Protein AF-K9X9E0-F1 (afdb_monomer)

Sequence (199 aa):
MARTTKQPEQPETITIAELCQKFEISEEVLRLAIADLYPDFDTLKAVPKADLDQITAKIPTLLPPSNSRENPQPEPEHQPQAAPLATQAQQQQITTAPQQLQQPTITDLITRQVGEEVQLVDAIADIRNQLVVNVVTARNTELVETLNQNWQAQKAGYLGTLNGLVELARETTPFTPDEINLQAEIDAAMSALGKKLAS

Structure (mmCIF, N/CA/C/O backbone):
data_AF-K9X9E0-F1
#
_entry.id   AF-K9X9E0-F1
#
loop_
_atom_site.group_PDB
_atom_site.id
_atom_site.type_symbol
_atom_site.label_atom_id
_atom_site.label_alt_id
_atom_site.label_comp_id
_atom_site.label_asym_id
_atom_site.label_entity_id
_atom_site.label_seq_id
_atom_site.pdbx_PDB_ins_code
_atom_site.Cartn_x
_atom_site.Cartn_y
_atom_site.Cartn_z
_atom_site.occupancy
_atom_site.B_iso_or_equiv
_atom_site.auth_seq_id
_atom_site.auth_comp_id
_atom_site.auth_asym_id
_atom_site.auth_atom_id
_atom_site.pdbx_PDB_model_num
ATOM 1 N N . MET A 1 1 ? 45.411 -41.000 12.272 1.00 35.62 1 MET A N 1
ATOM 2 C CA . MET A 1 1 ? 44.992 -39.605 12.528 1.00 35.62 1 MET A CA 1
ATOM 3 C C . MET A 1 1 ? 43.644 -39.389 11.856 1.00 35.62 1 MET A C 1
ATOM 5 O O . MET A 1 1 ? 43.600 -39.278 10.639 1.00 35.62 1 MET A O 1
ATOM 9 N N . ALA A 1 2 ? 42.549 -39.451 12.617 1.00 36.66 2 ALA A N 1
ATOM 10 C CA . ALA A 1 2 ? 41.195 -39.274 12.095 1.00 36.66 2 ALA A CA 1
ATOM 11 C C . ALA A 1 2 ? 40.855 -37.777 12.069 1.00 36.66 2 ALA A C 1
ATOM 13 O O . ALA A 1 2 ? 40.889 -37.114 13.103 1.00 36.66 2 ALA A O 1
ATOM 14 N N . ARG A 1 3 ? 40.578 -37.238 10.879 1.00 36.06 3 ARG A N 1
ATOM 15 C CA . ARG A 1 3 ? 40.022 -35.893 10.713 1.00 36.06 3 ARG A CA 1
ATOM 16 C C . ARG A 1 3 ? 38.516 -35.985 10.919 1.00 36.06 3 ARG A C 1
ATOM 18 O O . ARG A 1 3 ? 37.797 -36.414 10.026 1.00 36.06 3 ARG A O 1
ATOM 25 N N . THR A 1 4 ? 38.058 -35.592 12.099 1.00 35.34 4 THR A N 1
ATOM 26 C CA . THR A 1 4 ? 36.644 -35.332 12.364 1.00 35.34 4 THR A CA 1
ATOM 27 C C . THR A 1 4 ? 36.266 -34.036 11.654 1.00 35.34 4 THR A C 1
ATOM 29 O O . THR A 1 4 ? 36.569 -32.943 12.130 1.00 35.34 4 THR A O 1
ATOM 32 N N . THR A 1 5 ? 35.638 -34.138 10.487 1.00 40.59 5 THR A N 1
ATOM 33 C CA . THR A 1 5 ? 34.908 -33.026 9.876 1.00 40.59 5 THR A CA 1
ATOM 34 C C . THR A 1 5 ? 33.685 -32.735 10.742 1.00 40.59 5 THR A C 1
ATOM 36 O O . THR A 1 5 ? 32.692 -33.454 10.680 1.00 40.59 5 THR A O 1
ATOM 39 N N . LYS A 1 6 ? 33.776 -31.698 11.586 1.00 37.69 6 LYS A N 1
ATOM 40 C CA . LYS A 1 6 ? 32.610 -31.065 12.211 1.00 37.69 6 LYS A CA 1
ATOM 41 C C . LYS A 1 6 ? 31.746 -30.480 11.095 1.00 37.69 6 LYS A C 1
ATOM 43 O O . LYS A 1 6 ? 32.103 -29.474 10.488 1.00 37.69 6 LYS A O 1
ATOM 48 N N . GLN A 1 7 ? 30.650 -31.165 10.809 1.00 35.34 7 GLN A N 1
ATOM 49 C CA . GLN A 1 7 ? 29.522 -30.647 10.051 1.00 35.34 7 GLN A CA 1
ATOM 50 C C . GLN A 1 7 ? 28.987 -29.408 10.794 1.00 35.34 7 GLN A C 1
ATOM 52 O O . GLN A 1 7 ? 28.825 -29.486 12.013 1.00 35.34 7 GLN A O 1
ATOM 57 N N . PRO A 1 8 ? 28.779 -28.259 10.130 1.00 43.12 8 PRO A N 1
ATOM 58 C CA . PRO A 1 8 ? 28.134 -27.128 10.779 1.00 43.12 8 PRO A CA 1
ATOM 59 C C . PRO A 1 8 ? 26.701 -27.541 11.132 1.00 43.12 8 PRO A C 1
ATOM 61 O O . PRO A 1 8 ? 25.941 -27.940 10.248 1.00 43.12 8 PRO A O 1
ATOM 64 N N . GLU A 1 9 ? 26.363 -27.496 12.423 1.00 45.56 9 GLU A N 1
ATOM 65 C CA . GLU A 1 9 ? 24.984 -27.561 12.910 1.00 45.56 9 GLU A CA 1
ATOM 66 C C . GLU A 1 9 ? 24.193 -26.477 12.177 1.00 45.56 9 GLU A C 1
ATOM 68 O O . GLU A 1 9 ? 24.391 -25.281 12.400 1.00 45.56 9 GLU A O 1
ATOM 73 N N . GLN A 1 10 ? 23.346 -26.888 11.234 1.00 46.44 10 GLN A N 1
ATOM 74 C CA . GLN A 1 10 ? 22.345 -25.987 10.690 1.00 46.44 10 GLN A CA 1
ATOM 75 C C . GLN A 1 10 ? 21.426 -25.602 11.854 1.00 46.44 10 GLN A C 1
ATOM 77 O O . GLN A 1 10 ? 20.996 -26.504 12.579 1.00 46.44 10 GLN A O 1
ATOM 82 N N . PRO A 1 11 ? 21.132 -24.308 12.070 1.00 56.97 11 PRO A N 1
ATOM 83 C CA . PRO A 1 11 ? 20.121 -23.935 13.044 1.00 56.97 11 PRO A CA 1
ATOM 84 C C . PRO A 1 11 ? 18.837 -24.643 12.624 1.00 56.97 11 PRO A C 1
ATOM 86 O O . PRO A 1 11 ? 18.406 -24.500 11.481 1.00 56.97 11 PRO A O 1
ATOM 89 N N . GLU A 1 12 ? 18.272 -25.467 13.503 1.00 71.81 12 GLU A N 1
ATOM 90 C CA . GLU A 1 12 ? 17.007 -26.124 13.209 1.00 71.81 12 GLU A CA 1
ATOM 91 C C . GLU A 1 12 ? 15.961 -25.032 12.971 1.00 71.81 12 GLU A C 1
ATOM 93 O O . GLU A 1 12 ? 15.567 -24.314 13.893 1.00 71.81 12 GLU A O 1
ATOM 98 N N . THR A 1 13 ? 15.558 -24.865 11.718 1.00 77.88 13 THR A N 1
ATOM 99 C CA . THR A 1 13 ? 14.531 -23.916 11.311 1.00 77.88 13 THR A CA 1
ATOM 100 C C . THR A 1 13 ? 13.209 -24.649 11.134 1.00 77.88 13 THR A C 1
ATOM 102 O O . THR A 1 13 ? 13.168 -25.837 10.815 1.00 77.88 13 THR A O 1
ATOM 105 N N . ILE A 1 14 ? 12.117 -23.943 11.392 1.00 81.19 14 ILE A N 1
ATOM 106 C CA . ILE A 1 14 ? 10.754 -24.378 11.100 1.00 81.19 14 ILE A CA 1
ATOM 107 C C . ILE A 1 14 ? 10.150 -23.383 10.118 1.00 81.19 14 ILE A C 1
ATOM 109 O O . ILE A 1 14 ? 10.364 -22.174 10.231 1.00 81.19 14 ILE A O 1
ATOM 113 N N . THR A 1 15 ? 9.438 -23.875 9.115 1.00 85.25 15 THR A N 1
ATOM 114 C CA . THR A 1 15 ? 8.831 -22.995 8.116 1.00 85.25 15 THR A CA 1
ATOM 115 C C . THR A 1 15 ? 7.650 -22.225 8.706 1.00 85.25 15 THR A C 1
ATOM 117 O O . THR A 1 15 ? 6.985 -22.679 9.639 1.00 85.25 15 THR A O 1
ATOM 120 N N . ILE A 1 16 ? 7.360 -21.054 8.139 1.00 83.75 16 ILE A N 1
ATOM 121 C CA . ILE A 1 16 ? 6.175 -20.260 8.504 1.00 83.75 16 ILE A CA 1
ATOM 122 C C . ILE A 1 16 ? 4.889 -21.080 8.315 1.00 83.75 16 ILE A C 1
ATOM 124 O O . ILE A 1 16 ? 4.018 -21.060 9.178 1.00 83.75 16 ILE A O 1
ATOM 128 N N . ALA A 1 17 ? 4.806 -21.881 7.248 1.00 82.25 17 ALA A N 1
ATOM 129 C CA . ALA A 1 17 ? 3.660 -22.752 6.988 1.00 82.25 17 ALA A CA 1
ATOM 130 C C . ALA A 1 17 ? 3.448 -23.809 8.091 1.00 82.25 17 ALA A C 1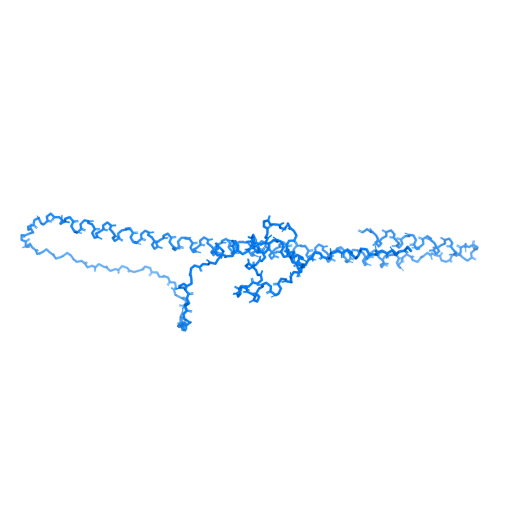
ATOM 132 O O . ALA A 1 17 ? 2.322 -24.005 8.550 1.00 82.25 17 ALA A O 1
ATOM 133 N N . GLU A 1 18 ? 4.522 -24.454 8.558 1.00 82.12 18 GLU A N 1
ATOM 134 C CA . GLU A 1 18 ? 4.459 -25.419 9.666 1.00 82.12 18 GLU A CA 1
ATOM 135 C C . GLU A 1 18 ? 4.063 -24.751 10.989 1.00 82.12 18 GLU A C 1
ATOM 137 O O . GLU A 1 18 ? 3.328 -25.338 11.782 1.00 82.12 18 GLU A O 1
ATOM 142 N N . LEU A 1 19 ? 4.509 -23.514 11.228 1.00 82.56 19 LEU A N 1
ATOM 143 C CA . LEU A 1 19 ? 4.109 -22.730 12.398 1.00 82.56 19 LEU A CA 1
ATOM 144 C C . LEU A 1 19 ? 2.619 -22.370 12.358 1.00 82.56 19 LEU A C 1
ATOM 146 O O . LEU A 1 19 ? 1.918 -22.610 13.339 1.00 82.56 19 LEU A O 1
ATOM 150 N N . CYS A 1 20 ? 2.111 -21.866 11.230 1.00 83.75 20 CYS A N 1
ATOM 151 C CA . CYS A 1 20 ? 0.685 -21.573 11.057 1.00 83.75 20 CYS A CA 1
ATOM 152 C C . CYS A 1 20 ? -0.179 -22.809 11.324 1.00 83.75 20 CYS A C 1
ATOM 154 O O . CYS A 1 20 ? -1.182 -22.726 12.030 1.00 83.75 20 CYS A O 1
ATOM 156 N N . GLN A 1 21 ? 0.244 -23.971 10.816 1.00 83.62 21 GLN A N 1
ATOM 157 C CA . GLN A 1 21 ? -0.454 -25.233 11.043 1.00 83.62 21 GLN A CA 1
ATOM 158 C C . GLN A 1 21 ? -0.398 -25.671 12.511 1.00 83.62 21 GLN A C 1
ATOM 160 O O . GLN A 1 21 ? -1.400 -26.128 13.051 1.00 83.62 21 GLN A O 1
ATOM 165 N N . LYS A 1 22 ? 0.757 -25.525 13.170 1.00 81.69 22 LYS A N 1
ATOM 166 C CA . LYS A 1 22 ? 0.946 -25.924 14.570 1.00 81.69 22 LYS A CA 1
ATOM 167 C C . LYS A 1 22 ? 0.115 -25.086 15.544 1.00 81.69 22 LYS A C 1
ATOM 169 O O . LYS A 1 22 ? -0.305 -25.607 16.573 1.00 81.69 22 LYS A O 1
ATOM 174 N N . PHE A 1 23 ? -0.084 -23.807 15.238 1.00 79.69 23 PHE A N 1
ATOM 175 C CA . PHE A 1 23 ? -0.795 -22.866 16.104 1.00 79.69 23 PHE A CA 1
ATOM 176 C C . PHE A 1 23 ? -2.234 -22.581 15.658 1.00 79.69 23 PHE A C 1
ATOM 178 O O . PHE A 1 23 ? -2.914 -21.812 16.327 1.00 79.69 23 PHE A O 1
ATOM 185 N N . GLU A 1 24 ? -2.698 -23.195 14.564 1.00 83.38 24 GLU A N 1
ATOM 186 C CA . GLU A 1 24 ? -4.027 -22.964 13.974 1.00 83.38 24 GLU A CA 1
ATOM 187 C C . GLU A 1 24 ? -4.328 -21.471 13.726 1.00 83.38 24 GLU A C 1
ATOM 189 O O . GLU A 1 24 ? -5.453 -21.000 13.893 1.00 83.38 24 GLU A O 1
ATOM 194 N N . ILE A 1 25 ? -3.309 -20.714 13.311 1.00 82.38 25 ILE A N 1
ATOM 195 C CA . ILE A 1 25 ? -3.406 -19.274 13.031 1.00 82.38 25 ILE A CA 1
ATOM 196 C C . ILE A 1 25 ? -3.152 -18.965 11.558 1.00 82.38 25 ILE A C 1
ATOM 198 O O . ILE A 1 25 ? -2.518 -19.738 10.837 1.00 82.38 25 ILE A O 1
ATOM 202 N N . SER A 1 26 ? -3.628 -17.800 11.111 1.00 84.38 26 SER A N 1
ATOM 203 C CA . SER A 1 26 ? -3.278 -17.280 9.791 1.00 84.38 26 SER A CA 1
ATOM 204 C C . SER A 1 26 ? -1.822 -16.810 9.750 1.00 84.38 26 SER A C 1
ATOM 206 O O . SER A 1 26 ? -1.239 -16.400 10.759 1.00 84.38 26 SER A O 1
ATOM 208 N N . GLU A 1 27 ? -1.242 -16.829 8.550 1.00 81.81 27 GLU A N 1
ATOM 209 C CA . GLU A 1 27 ? 0.114 -16.332 8.313 1.00 81.81 27 GLU A CA 1
ATOM 210 C C . GLU A 1 27 ? 0.269 -14.859 8.699 1.00 81.81 27 GLU A C 1
ATOM 212 O O . GLU A 1 27 ? 1.309 -14.472 9.214 1.00 81.81 27 GLU A O 1
ATOM 217 N N . GLU A 1 28 ? -0.777 -14.051 8.535 1.00 83.19 28 GLU A N 1
ATOM 218 C CA . GLU A 1 28 ? -0.784 -12.641 8.934 1.00 83.19 28 GLU A CA 1
ATOM 219 C C . GLU A 1 28 ? -0.621 -12.465 10.450 1.00 83.19 28 GLU A C 1
ATOM 221 O O . GLU A 1 28 ? 0.175 -11.638 10.893 1.00 83.19 28 GLU A O 1
ATOM 226 N N . VAL A 1 29 ? -1.323 -13.274 11.253 1.00 81.19 29 VAL A N 1
ATOM 227 C CA . VAL A 1 29 ? -1.213 -13.243 12.722 1.00 81.19 29 VAL A CA 1
ATOM 228 C C . VAL A 1 29 ? 0.178 -13.691 13.159 1.00 81.19 29 VAL A C 1
ATOM 230 O O . VAL A 1 29 ? 0.777 -13.080 14.045 1.00 81.19 29 VAL A O 1
ATOM 233 N N . LEU A 1 30 ? 0.727 -14.719 12.507 1.00 84.06 30 LEU A N 1
ATOM 234 C CA . LEU A 1 30 ? 2.092 -15.166 12.765 1.00 84.06 30 LEU A CA 1
ATOM 235 C C . LEU A 1 30 ? 3.118 -14.090 12.378 1.00 84.06 30 LEU A C 1
ATOM 237 O O . LEU A 1 30 ? 4.015 -13.803 13.166 1.00 84.06 30 LEU A O 1
ATOM 241 N N . ARG A 1 31 ? 2.966 -13.455 11.210 1.00 85.25 31 ARG A N 1
ATOM 242 C CA . ARG A 1 31 ? 3.821 -12.357 10.727 1.00 85.25 31 ARG A CA 1
ATOM 243 C C . ARG A 1 31 ? 3.795 -11.160 11.673 1.00 85.25 31 ARG A C 1
ATOM 245 O O . ARG A 1 31 ? 4.842 -10.593 11.965 1.00 85.25 31 ARG A O 1
ATOM 252 N N . LEU A 1 32 ? 2.629 -10.835 12.225 1.00 84.19 32 LEU A N 1
ATOM 253 C CA . LEU A 1 32 ? 2.490 -9.796 13.241 1.00 84.19 32 LEU A CA 1
ATOM 254 C C . LEU A 1 32 ? 3.188 -10.177 14.557 1.00 84.19 32 LEU A C 1
ATOM 256 O O . LEU A 1 32 ? 3.836 -9.334 15.171 1.00 84.19 32 LEU A O 1
ATOM 260 N N . ALA A 1 33 ? 3.118 -11.447 14.969 1.00 81.44 33 ALA A N 1
ATOM 261 C CA . ALA A 1 33 ? 3.796 -11.937 16.171 1.00 81.44 33 ALA A CA 1
ATOM 262 C C . ALA A 1 33 ? 5.331 -11.907 16.052 1.00 81.44 33 ALA A C 1
ATOM 264 O O . ALA A 1 33 ? 6.019 -11.708 17.055 1.00 81.44 33 ALA A O 1
ATOM 265 N N . ILE A 1 34 ? 5.873 -12.094 14.844 1.00 85.75 34 ILE A N 1
ATOM 266 C CA . ILE A 1 34 ? 7.323 -12.085 14.583 1.00 85.75 34 ILE A CA 1
ATOM 267 C C . ILE A 1 34 ? 7.871 -10.714 14.164 1.00 85.75 34 ILE A C 1
ATOM 269 O O . ILE A 1 34 ? 9.090 -10.566 14.102 1.00 85.75 34 ILE A O 1
ATOM 273 N N . ALA A 1 35 ? 7.014 -9.722 13.902 1.00 84.50 35 ALA A N 1
ATOM 274 C CA . ALA A 1 35 ? 7.420 -8.399 13.417 1.00 84.50 35 ALA A CA 1
ATOM 275 C C . ALA A 1 35 ? 8.402 -7.682 14.362 1.00 84.50 35 ALA A C 1
ATOM 277 O O . ALA A 1 35 ? 9.305 -6.984 13.910 1.00 84.50 35 ALA A O 1
ATOM 278 N N . ASP A 1 36 ? 8.278 -7.905 15.674 1.00 77.75 36 ASP A N 1
ATOM 279 C CA . ASP A 1 36 ? 9.192 -7.329 16.671 1.00 77.75 36 ASP A CA 1
ATOM 280 C C . ASP A 1 36 ? 10.562 -8.026 16.721 1.00 77.75 36 ASP A C 1
ATOM 282 O O . ASP A 1 36 ? 11.531 -7.465 17.230 1.00 77.75 36 ASP A O 1
ATOM 286 N N . LEU A 1 37 ? 10.638 -9.270 16.242 1.00 79.44 37 LEU A N 1
ATOM 287 C CA . LEU A 1 37 ? 11.852 -10.091 16.250 1.00 79.44 37 LEU A CA 1
ATOM 288 C C . LEU A 1 37 ? 12.623 -9.962 14.932 1.00 79.44 37 LEU A C 1
ATOM 290 O O . LEU A 1 37 ? 13.846 -10.089 14.912 1.00 79.44 37 LEU A O 1
ATOM 294 N N . TYR A 1 38 ? 11.908 -9.694 13.838 1.00 81.31 38 TYR A N 1
ATOM 295 C CA . TYR A 1 38 ? 12.450 -9.670 12.490 1.00 81.31 38 TYR A CA 1
ATOM 296 C C . TYR A 1 38 ? 11.949 -8.435 11.732 1.00 81.31 38 TYR A C 1
ATOM 298 O O . TYR A 1 38 ? 10.775 -8.392 11.374 1.00 81.31 38 TYR A O 1
ATOM 306 N N . PRO A 1 39 ? 12.817 -7.455 11.419 1.00 75.06 39 PRO A N 1
ATOM 307 C CA . PRO A 1 39 ? 12.413 -6.265 10.667 1.00 75.06 39 PRO A CA 1
ATOM 308 C C . PRO A 1 39 ? 11.978 -6.591 9.226 1.00 75.06 39 PRO A C 1
ATOM 310 O O . PRO A 1 39 ? 11.078 -5.941 8.706 1.00 75.06 39 PRO A O 1
ATOM 313 N N . ASP A 1 40 ? 12.541 -7.645 8.621 1.00 78.50 40 ASP A N 1
ATOM 314 C CA . ASP A 1 40 ? 12.209 -8.124 7.267 1.00 78.50 40 ASP A CA 1
ATOM 315 C C . ASP A 1 40 ? 11.269 -9.348 7.283 1.00 78.50 40 ASP A C 1
ATOM 317 O O . ASP A 1 40 ? 11.373 -10.253 6.445 1.00 78.50 40 ASP A O 1
ATOM 321 N N . PHE A 1 41 ? 10.346 -9.401 8.251 1.00 78.94 41 PHE A N 1
ATOM 322 C CA . PHE A 1 41 ? 9.417 -10.524 8.438 1.00 78.94 41 PHE A CA 1
ATOM 323 C C . PHE A 1 41 ? 8.578 -10.851 7.191 1.00 78.94 41 PHE A C 1
ATOM 325 O O . PHE A 1 41 ? 8.153 -11.992 7.022 1.00 78.94 41 PHE A O 1
ATOM 332 N N . ASP A 1 42 ? 8.376 -9.883 6.291 1.00 71.56 42 ASP A N 1
ATOM 333 C CA . ASP A 1 42 ? 7.552 -10.045 5.090 1.00 71.56 42 ASP A CA 1
ATOM 334 C C . ASP A 1 42 ? 8.190 -10.973 4.028 1.00 71.56 42 ASP A C 1
ATOM 336 O O . ASP A 1 42 ? 7.513 -11.556 3.178 1.00 71.56 42 ASP A O 1
ATOM 340 N N . THR A 1 43 ? 9.508 -11.174 4.099 1.00 79.06 43 THR A N 1
ATOM 341 C CA . THR A 1 43 ? 10.261 -12.052 3.179 1.00 79.06 43 THR A CA 1
ATOM 342 C C . THR A 1 43 ? 10.704 -13.367 3.824 1.00 79.06 43 THR A C 1
ATOM 344 O O . THR A 1 43 ? 11.275 -14.243 3.162 1.00 79.06 43 THR A O 1
ATOM 347 N N . LEU A 1 44 ? 10.436 -13.525 5.120 1.00 79.56 44 LEU A N 1
ATOM 348 C CA . LEU A 1 44 ? 10.954 -14.604 5.943 1.00 79.56 44 LEU A CA 1
ATOM 349 C C . LEU A 1 44 ? 10.168 -15.899 5.695 1.00 79.56 44 LEU A C 1
ATOM 351 O O . LEU A 1 44 ? 8.958 -15.961 5.880 1.00 79.56 44 LEU A O 1
ATOM 355 N N . LYS A 1 45 ? 10.862 -16.957 5.259 1.00 81.75 45 LYS A N 1
ATOM 356 C CA . LYS A 1 45 ? 10.242 -18.260 4.932 1.00 81.75 45 LYS A CA 1
ATOM 357 C C . LYS A 1 45 ? 10.278 -19.265 6.080 1.00 81.75 45 LYS A C 1
ATOM 359 O O . LYS A 1 45 ? 9.477 -20.202 6.111 1.00 81.75 45 LYS A O 1
ATOM 364 N N . ALA A 1 46 ? 11.226 -19.103 6.995 1.00 81.50 46 ALA A N 1
ATOM 365 C CA . ALA A 1 46 ? 11.445 -20.016 8.102 1.00 81.50 46 ALA A CA 1
ATOM 366 C C . ALA A 1 46 ? 12.084 -19.288 9.281 1.00 81.50 46 ALA A C 1
ATOM 368 O O . ALA A 1 46 ? 12.916 -18.402 9.089 1.00 81.50 46 ALA A O 1
ATOM 369 N N . VAL A 1 47 ? 11.705 -19.699 10.485 1.00 83.00 47 VAL A N 1
ATOM 370 C CA . VAL A 1 47 ? 12.161 -19.130 11.751 1.00 83.00 47 VAL A CA 1
ATOM 371 C C . VAL A 1 47 ? 13.064 -20.145 12.462 1.00 83.00 47 VAL A C 1
ATOM 373 O O . VAL A 1 47 ? 12.778 -21.347 12.419 1.00 83.00 47 VAL A O 1
ATOM 376 N N . PRO A 1 48 ? 14.141 -19.716 13.137 1.00 83.56 48 PRO A N 1
ATOM 377 C CA . PRO A 1 48 ? 14.887 -20.565 14.059 1.00 83.56 48 PRO A CA 1
ATOM 378 C C . PRO A 1 48 ? 13.988 -21.109 15.176 1.00 83.56 48 PRO A C 1
ATOM 380 O O . PRO A 1 48 ? 13.250 -20.363 15.818 1.00 83.56 48 PRO A O 1
ATOM 383 N N . LYS A 1 49 ? 14.095 -22.403 15.493 1.00 78.94 49 LYS A N 1
ATOM 384 C CA . LYS A 1 49 ? 13.340 -22.998 16.612 1.00 78.94 49 LYS A CA 1
ATOM 385 C C . LYS A 1 49 ? 13.633 -22.339 17.967 1.00 78.94 49 LYS A C 1
ATOM 387 O O . LYS A 1 49 ? 12.795 -22.422 18.855 1.00 78.94 49 LYS A O 1
ATOM 392 N N . ALA A 1 50 ? 14.782 -21.678 18.119 1.00 75.25 50 ALA A N 1
ATOM 393 C CA . ALA A 1 50 ? 15.143 -20.943 19.333 1.00 75.25 50 ALA A CA 1
ATOM 394 C C . ALA A 1 50 ? 14.179 -19.784 19.652 1.00 75.25 50 ALA A C 1
ATOM 396 O O . ALA A 1 50 ? 13.982 -19.457 20.820 1.00 75.25 50 ALA A O 1
ATOM 397 N N . ASP A 1 51 ? 13.535 -19.207 18.636 1.00 78.25 51 ASP A N 1
ATOM 398 C CA . ASP A 1 51 ? 12.623 -18.072 18.817 1.00 78.25 51 ASP A CA 1
ATOM 399 C C . ASP A 1 51 ? 11.167 -18.508 18.995 1.00 78.25 51 ASP A C 1
ATOM 401 O O . ASP A 1 51 ? 10.289 -17.688 19.258 1.00 78.25 51 ASP A O 1
ATOM 405 N N . LEU A 1 52 ? 10.893 -19.809 18.893 1.00 78.12 52 LEU A N 1
ATOM 406 C CA . LEU A 1 52 ? 9.543 -20.361 18.899 1.00 78.12 52 LEU A CA 1
ATOM 407 C C . LEU A 1 52 ? 8.799 -20.061 20.205 1.00 78.12 52 LEU A C 1
ATOM 409 O O . LEU A 1 52 ? 7.608 -19.758 20.169 1.00 78.12 52 LEU A O 1
ATOM 413 N N . ASP A 1 53 ? 9.498 -20.077 21.338 1.00 76.94 53 ASP A N 1
ATOM 414 C CA . ASP A 1 53 ? 8.919 -19.754 22.646 1.00 76.94 53 ASP A CA 1
ATOM 415 C C . ASP A 1 53 ? 8.507 -18.275 22.738 1.00 76.94 53 ASP A C 1
ATOM 417 O O . ASP A 1 53 ? 7.432 -17.956 23.249 1.00 76.94 53 ASP A O 1
ATOM 421 N N . GLN A 1 54 ? 9.311 -17.367 22.171 1.00 78.62 54 GLN A N 1
ATOM 422 C CA . GLN A 1 54 ? 9.000 -15.933 22.137 1.00 78.62 54 GLN A CA 1
ATOM 423 C C . GLN A 1 54 ? 7.812 -15.628 21.221 1.00 78.62 54 GLN A C 1
ATOM 425 O O . GLN A 1 54 ? 6.970 -14.791 21.545 1.00 78.62 54 GLN A O 1
ATOM 430 N N . ILE A 1 55 ? 7.713 -16.339 20.098 1.00 78.69 55 ILE A N 1
ATOM 431 C CA . ILE A 1 55 ? 6.606 -16.208 19.145 1.00 78.69 55 ILE A CA 1
ATOM 432 C C . ILE A 1 55 ? 5.318 -16.745 19.762 1.00 78.69 55 ILE A C 1
ATOM 434 O O . ILE A 1 55 ? 4.287 -16.074 19.734 1.00 78.69 55 ILE A O 1
ATOM 438 N N . THR A 1 56 ? 5.390 -17.916 20.397 1.00 77.06 56 THR A N 1
ATOM 439 C CA . THR A 1 56 ? 4.245 -18.545 21.068 1.00 77.06 56 THR A CA 1
ATOM 440 C C . THR A 1 56 ? 3.686 -17.662 22.178 1.00 77.06 56 THR A C 1
ATOM 442 O O . THR A 1 56 ? 2.472 -17.583 22.340 1.00 77.06 56 THR A O 1
ATOM 445 N N . ALA A 1 57 ? 4.542 -16.945 22.908 1.00 78.19 57 ALA A N 1
ATOM 446 C CA . ALA A 1 57 ? 4.108 -16.026 23.956 1.00 78.19 57 ALA A CA 1
ATOM 447 C C . ALA A 1 57 ? 3.294 -14.827 23.428 1.00 78.19 57 ALA A C 1
ATOM 449 O O . ALA A 1 57 ? 2.479 -14.280 24.169 1.00 78.19 57 ALA A O 1
ATOM 450 N N . LYS A 1 58 ? 3.482 -14.423 22.164 1.00 76.75 58 LYS A N 1
ATOM 451 C CA . LYS A 1 58 ? 2.811 -13.258 21.556 1.00 76.75 58 LYS A CA 1
ATOM 452 C C . LYS A 1 58 ? 1.484 -13.597 20.872 1.00 76.75 58 LYS A C 1
ATOM 454 O O . LYS A 1 58 ? 0.607 -12.739 20.808 1.00 76.75 58 LYS A O 1
ATOM 459 N N . ILE A 1 59 ? 1.304 -14.832 20.398 1.00 73.12 59 ILE A N 1
ATOM 460 C CA . ILE A 1 59 ? 0.089 -15.264 19.679 1.00 73.12 59 ILE A CA 1
ATOM 461 C C . ILE A 1 59 ? -1.208 -15.040 20.495 1.00 73.12 59 ILE A C 1
ATOM 463 O O . ILE A 1 59 ? -2.152 -14.473 19.942 1.00 73.12 59 ILE A O 1
ATOM 467 N N . PRO A 1 60 ? -1.291 -15.382 21.799 1.00 69.69 60 PRO A N 1
ATOM 468 C CA . PRO A 1 60 ? -2.509 -15.184 22.591 1.00 69.69 60 PRO A CA 1
ATOM 469 C C . PRO A 1 60 ? -2.912 -13.716 22.761 1.00 69.69 60 PRO A C 1
ATOM 471 O O . PRO A 1 60 ? -4.084 -13.423 22.960 1.00 69.69 60 PRO A O 1
ATOM 474 N N . THR A 1 61 ? -1.954 -12.787 22.695 1.00 66.00 61 THR A N 1
ATOM 475 C CA . THR A 1 61 ? -2.209 -11.343 22.818 1.00 66.00 61 THR A CA 1
ATOM 476 C C . THR A 1 61 ? -2.806 -10.750 21.540 1.00 66.00 61 THR A C 1
ATOM 478 O O . THR A 1 61 ? -3.429 -9.693 21.588 1.00 66.00 61 THR A O 1
ATOM 481 N N . LEU A 1 62 ? -2.624 -11.424 20.401 1.00 62.28 62 LEU A N 1
ATOM 482 C CA . LEU A 1 62 ? -3.026 -10.946 19.076 1.00 62.28 62 LEU A CA 1
ATOM 483 C C . LEU A 1 62 ? -4.361 -11.530 18.596 1.00 62.28 62 LEU A C 1
ATOM 485 O O . LEU A 1 62 ? -4.930 -11.031 17.627 1.00 62.28 62 LEU A O 1
ATOM 489 N N . LEU A 1 63 ? -4.874 -12.566 19.264 1.00 61.97 63 LEU A N 1
ATOM 490 C CA . LEU A 1 63 ? -6.175 -13.150 18.953 1.00 61.97 63 LEU A CA 1
ATOM 491 C C . LEU A 1 63 ? -7.282 -12.419 19.736 1.00 61.97 63 LEU A C 1
ATOM 493 O O . LEU A 1 63 ? -7.198 -12.322 20.963 1.00 61.97 63 LEU A O 1
ATOM 497 N N . PRO A 1 64 ? -8.342 -11.914 19.074 1.00 54.94 64 PRO A N 1
ATOM 498 C CA . PRO A 1 64 ? -9.521 -11.437 19.785 1.00 54.94 64 PRO A CA 1
ATOM 499 C C . PRO A 1 64 ? -10.167 -12.607 20.555 1.00 54.94 64 PRO A C 1
ATOM 501 O O . PRO A 1 64 ? -10.128 -13.744 20.079 1.00 54.94 64 PRO A O 1
ATOM 504 N N . PRO A 1 65 ? -10.774 -12.373 21.734 1.00 47.44 65 PRO A N 1
ATOM 505 C CA . PRO A 1 65 ? -11.457 -13.432 22.475 1.00 47.44 65 PRO A CA 1
ATOM 506 C C . PRO A 1 65 ? -12.555 -14.061 21.600 1.00 47.44 65 PRO A C 1
ATOM 508 O O . PRO A 1 65 ? -13.403 -13.348 21.065 1.00 47.44 65 PRO A O 1
ATOM 511 N N . SER A 1 66 ? -12.525 -15.390 21.453 1.00 46.34 66 SER A N 1
ATOM 512 C CA . SER A 1 66 ? -13.320 -16.222 20.525 1.00 46.34 66 SER A CA 1
ATOM 513 C C . SER A 1 66 ? -14.853 -16.230 20.713 1.00 46.34 66 SER A C 1
ATOM 515 O O . SER A 1 66 ? -15.467 -17.289 20.614 1.00 46.34 66 SER A O 1
ATOM 517 N N . ASN A 1 67 ? -15.508 -15.091 20.943 1.00 41.19 67 ASN A N 1
ATOM 518 C CA . ASN A 1 67 ? -16.964 -15.019 21.139 1.00 41.19 67 ASN A CA 1
ATOM 519 C C . ASN A 1 67 ? -17.759 -14.309 20.029 1.00 41.19 67 ASN A C 1
ATOM 521 O O . ASN A 1 67 ? -18.966 -14.151 20.178 1.00 41.19 67 ASN A O 1
ATOM 525 N N . SER A 1 68 ? -17.156 -13.965 18.891 1.00 42.44 68 SER A N 1
ATOM 526 C CA . SER A 1 68 ? -17.891 -13.360 17.765 1.00 42.44 68 SER A CA 1
ATOM 527 C C . SER A 1 68 ? -17.829 -14.240 16.520 1.00 42.44 68 SER A C 1
ATOM 529 O O . SER A 1 68 ? -17.155 -13.927 15.544 1.00 42.44 68 SER A O 1
ATOM 531 N N . ARG A 1 69 ? -18.539 -15.372 16.553 1.00 42.59 69 ARG A N 1
ATOM 532 C CA . ARG A 1 69 ? -18.911 -16.107 15.337 1.00 42.59 69 ARG A CA 1
ATOM 533 C C . ARG A 1 69 ? -20.314 -15.650 14.946 1.00 42.59 69 ARG A C 1
ATOM 535 O O . ARG A 1 69 ? -21.302 -16.270 15.325 1.00 42.59 69 ARG A O 1
ATOM 542 N N . GLU A 1 70 ? -20.385 -14.510 14.268 1.00 35.88 70 GLU A N 1
ATOM 543 C CA . GLU A 1 70 ? -21.637 -13.972 13.743 1.00 35.88 70 GLU A CA 1
ATOM 544 C C . GLU A 1 70 ? -22.064 -14.802 12.524 1.00 35.88 70 GLU A C 1
ATOM 546 O O . GLU A 1 70 ? -21.303 -15.031 11.583 1.00 35.88 70 GLU A O 1
ATOM 551 N N . ASN A 1 71 ? -23.266 -15.356 12.620 1.00 35.09 71 ASN A N 1
ATOM 552 C CA . ASN A 1 71 ? -23.928 -16.156 11.601 1.00 35.09 71 ASN A CA 1
ATOM 553 C C . ASN A 1 71 ? -24.448 -15.194 10.508 1.00 35.09 71 ASN A C 1
ATOM 555 O O . ASN A 1 71 ? -25.038 -14.177 10.873 1.00 35.09 71 ASN A O 1
ATOM 559 N N . PRO A 1 72 ? -24.278 -15.454 9.199 1.00 45.56 72 PRO A N 1
ATOM 560 C CA . PRO A 1 72 ? -24.733 -14.522 8.170 1.00 45.56 72 PRO A CA 1
ATOM 561 C C . PRO A 1 72 ? -26.266 -14.530 8.080 1.00 45.56 72 PRO A C 1
ATOM 563 O O . PRO A 1 72 ? -26.871 -15.537 7.711 1.00 45.56 72 PRO A O 1
ATOM 566 N N . GLN A 1 73 ? -26.900 -13.407 8.422 1.00 38.00 73 GLN A N 1
ATOM 567 C CA . GLN A 1 73 ? -28.330 -13.174 8.212 1.00 38.00 73 GLN A CA 1
ATOM 568 C C . GLN A 1 73 ? -28.527 -12.375 6.906 1.00 38.00 73 GLN A C 1
ATOM 570 O O . GLN A 1 73 ? -27.772 -11.433 6.670 1.00 38.00 73 GLN A O 1
ATOM 575 N N . PRO A 1 74 ? -29.483 -12.746 6.033 1.00 44.22 74 PRO A N 1
ATOM 576 C CA . PRO A 1 74 ? -29.628 -12.142 4.709 1.00 44.22 74 PRO A CA 1
ATOM 577 C C . PRO A 1 74 ? -30.208 -10.719 4.767 1.00 44.22 74 PRO A C 1
ATOM 579 O O . PRO A 1 74 ? -31.142 -10.446 5.524 1.00 44.22 74 PRO A O 1
ATOM 582 N N . GLU A 1 75 ? -29.655 -9.842 3.926 1.00 40.22 75 GLU A N 1
ATOM 583 C CA . GLU A 1 75 ? -30.140 -8.491 3.616 1.00 40.22 75 GLU A CA 1
ATOM 584 C C . GLU A 1 75 ? -31.614 -8.485 3.180 1.00 40.22 75 GLU A C 1
ATOM 586 O O . GLU A 1 75 ? -32.012 -9.288 2.332 1.00 40.22 75 GLU A O 1
ATOM 591 N N . PRO A 1 76 ? -32.413 -7.506 3.630 1.00 42.31 76 PRO A N 1
ATOM 592 C CA . PRO A 1 76 ? -33.455 -6.933 2.808 1.00 42.31 76 PRO A CA 1
ATOM 593 C C . PRO A 1 76 ? -32.914 -5.677 2.115 1.00 42.31 76 PRO A C 1
ATOM 595 O O . PRO A 1 76 ? -32.544 -4.696 2.762 1.00 42.31 76 PRO A O 1
ATOM 598 N N . GLU A 1 77 ? -32.924 -5.707 0.781 1.00 42.69 77 GLU A N 1
ATOM 599 C CA . GLU A 1 77 ? -32.959 -4.518 -0.073 1.00 42.69 77 GLU A CA 1
ATOM 600 C C . GLU A 1 77 ? -33.952 -3.491 0.497 1.00 42.69 77 GLU A C 1
ATOM 602 O O . GLU A 1 77 ? -35.016 -3.905 0.948 1.00 42.69 77 GLU A O 1
ATOM 607 N N . HIS A 1 78 ? -33.666 -2.184 0.426 1.00 35.59 78 HIS A N 1
ATOM 608 C CA . HIS A 1 78 ? -34.603 -1.144 -0.040 1.00 35.59 78 HIS A CA 1
ATOM 609 C C . HIS A 1 78 ? -33.892 0.214 -0.227 1.00 35.59 78 HIS A C 1
ATOM 611 O O . HIS A 1 78 ? -33.018 0.622 0.532 1.00 35.59 78 HIS A O 1
ATOM 617 N N . GLN A 1 79 ? -34.287 0.869 -1.316 1.00 39.38 79 GLN A N 1
ATOM 618 C CA . GLN A 1 79 ? -33.773 2.088 -1.948 1.00 39.38 79 GLN A CA 1
ATOM 619 C C . GLN A 1 79 ? -33.891 3.388 -1.117 1.00 39.38 79 GLN A C 1
ATOM 621 O O . GLN A 1 79 ? -34.656 3.444 -0.155 1.00 39.38 79 GLN A O 1
ATOM 626 N N . PRO A 1 80 ? -33.190 4.472 -1.523 1.00 45.50 80 PRO A N 1
ATOM 627 C CA . PRO A 1 80 ? -33.140 5.732 -0.788 1.00 45.50 80 PRO A CA 1
ATOM 628 C C . PRO A 1 80 ? -34.348 6.626 -1.101 1.00 45.50 80 PRO A C 1
ATOM 630 O O . PRO A 1 80 ? -34.684 6.839 -2.266 1.00 45.50 80 PRO A O 1
ATOM 633 N N . GLN A 1 81 ? -34.955 7.238 -0.080 1.00 38.91 81 GLN A N 1
ATOM 634 C CA . GLN A 1 81 ? -35.839 8.390 -0.271 1.00 38.91 81 GLN A 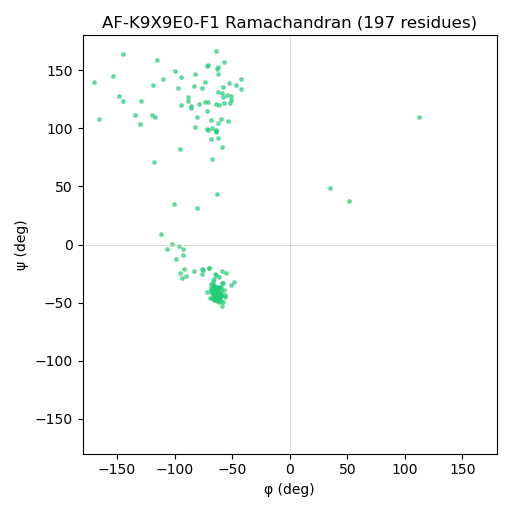CA 1
ATOM 635 C C . GLN A 1 81 ? -35.451 9.547 0.648 1.00 38.91 81 GLN A C 1
ATOM 637 O O . GLN A 1 81 ? -35.361 9.423 1.867 1.00 38.91 81 GLN A O 1
ATOM 642 N N . ALA A 1 82 ? -35.193 10.675 -0.010 1.00 38.56 82 ALA A N 1
ATOM 643 C CA . ALA A 1 82 ? -34.908 11.976 0.559 1.00 38.56 82 ALA A CA 1
ATOM 644 C C . ALA A 1 82 ? -36.085 12.523 1.388 1.00 38.56 82 ALA A C 1
ATOM 646 O O . ALA A 1 82 ? -37.249 12.238 1.113 1.00 38.56 82 ALA A O 1
ATOM 647 N N . ALA A 1 83 ? -35.753 13.370 2.367 1.00 38.84 83 ALA A N 1
ATOM 648 C CA . ALA A 1 83 ? -36.695 14.190 3.129 1.00 38.84 8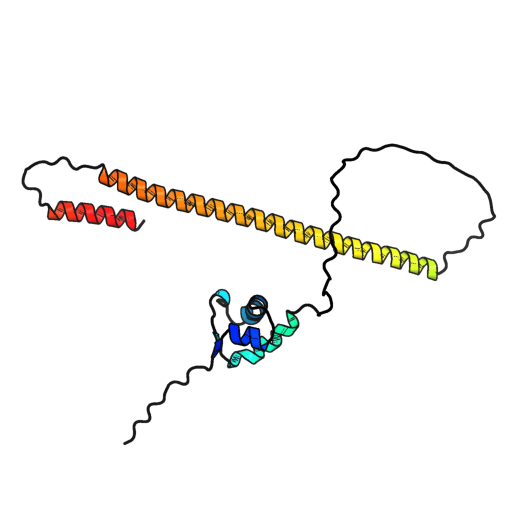3 ALA A CA 1
ATOM 649 C C . ALA A 1 83 ? -37.541 15.103 2.206 1.00 38.84 83 ALA A C 1
ATOM 651 O O . ALA A 1 83 ? -37.085 15.463 1.117 1.00 38.84 83 ALA A O 1
ATOM 652 N N . PRO A 1 84 ? -38.736 15.551 2.644 1.00 44.91 84 PRO A N 1
ATOM 653 C CA . PRO A 1 84 ? -38.758 16.794 3.420 1.00 44.91 84 PRO A CA 1
ATOM 654 C C . PRO A 1 84 ? -39.809 16.861 4.547 1.00 44.91 84 PRO A C 1
ATOM 656 O O . PRO A 1 84 ? -40.769 16.098 4.613 1.00 44.91 84 PRO A O 1
ATOM 659 N N . LEU A 1 85 ? -39.585 17.840 5.429 1.00 39.25 85 LEU A N 1
ATOM 660 C CA . LEU A 1 85 ? -40.428 18.288 6.537 1.00 39.25 85 LEU A CA 1
ATOM 661 C C . LEU A 1 85 ? -41.929 18.370 6.194 1.00 39.25 85 LEU A C 1
ATOM 663 O O . LEU A 1 85 ? -42.309 19.049 5.241 1.00 39.25 85 LEU A O 1
ATOM 667 N N . ALA A 1 86 ? -42.776 17.835 7.080 1.00 34.22 86 ALA A N 1
ATOM 668 C CA . ALA A 1 86 ? -44.168 18.257 7.221 1.00 34.22 86 ALA A CA 1
ATOM 669 C C . ALA A 1 86 ? -44.628 18.190 8.690 1.00 34.22 86 ALA A C 1
ATOM 671 O O . ALA A 1 86 ? -44.551 17.168 9.364 1.00 34.22 86 ALA A O 1
ATOM 672 N N . THR A 1 87 ? -45.092 19.343 9.152 1.00 38.78 87 THR A N 1
ATOM 673 C CA . THR A 1 87 ? -45.801 19.685 10.387 1.00 38.78 87 THR A CA 1
ATOM 674 C C . THR A 1 87 ? -46.952 18.734 10.723 1.00 38.78 87 THR A C 1
ATOM 676 O O . THR A 1 87 ? -47.805 18.518 9.871 1.00 38.78 87 THR A O 1
ATOM 679 N N . GLN A 1 88 ? -47.096 18.329 11.992 1.00 39.12 88 GLN A N 1
ATOM 680 C CA . GLN A 1 88 ? -48.416 18.122 12.605 1.00 39.12 88 GLN A CA 1
ATOM 681 C C . GLN A 1 88 ? -48.404 18.432 14.109 1.00 39.12 88 GLN A C 1
ATOM 683 O O . GLN A 1 88 ? -47.572 17.951 14.872 1.00 39.12 88 GLN A O 1
ATOM 688 N N . ALA A 1 89 ? -49.352 19.280 14.498 1.00 41.22 89 ALA A N 1
ATOM 689 C CA . ALA A 1 89 ? -49.709 19.620 15.863 1.00 41.22 89 ALA A CA 1
ATOM 690 C C . ALA A 1 89 ? -50.656 18.567 16.457 1.00 41.22 89 ALA A C 1
ATOM 692 O O . ALA A 1 89 ? -51.530 18.087 15.743 1.00 41.22 89 ALA A O 1
ATOM 693 N N . GLN A 1 90 ? -50.552 18.305 17.763 1.00 36.28 90 GLN A N 1
ATOM 694 C CA . GLN A 1 90 ? -51.619 17.790 18.642 1.00 36.28 90 GLN A CA 1
ATOM 695 C C . GLN A 1 90 ? -51.135 17.988 20.091 1.00 36.28 90 GLN A C 1
ATOM 697 O O . GLN A 1 90 ? -50.062 17.522 20.447 1.00 36.28 90 GLN A O 1
ATOM 702 N N . GLN A 1 91 ? -51.680 18.923 20.871 1.00 36.16 91 GLN A N 1
ATOM 703 C CA . GLN A 1 91 ? -52.981 18.989 21.562 1.00 36.16 91 GLN A CA 1
ATOM 704 C C . GLN A 1 91 ? -52.734 18.915 23.078 1.00 36.16 91 GLN A C 1
ATOM 706 O O . GLN A 1 91 ? -52.329 17.895 23.623 1.00 36.16 91 GLN A O 1
ATOM 711 N N . GLN A 1 92 ? -52.969 20.046 23.747 1.00 44.62 92 GLN A N 1
ATOM 712 C CA . GLN A 1 92 ? -53.051 20.153 25.198 1.00 44.62 92 GLN A CA 1
ATOM 713 C C . GLN A 1 92 ? -54.342 19.472 25.670 1.00 44.62 92 GLN A C 1
ATOM 715 O O . GLN A 1 92 ? -55.431 19.890 25.279 1.00 44.62 92 GLN A O 1
ATOM 720 N N . GLN A 1 93 ? -54.233 18.477 26.548 1.00 34.72 93 GLN A N 1
ATOM 721 C CA . GLN A 1 93 ? -55.333 18.062 27.415 1.00 34.72 93 GLN A CA 1
ATOM 722 C C . GLN A 1 93 ? -54.907 18.224 28.870 1.00 34.72 93 GLN A C 1
ATOM 724 O O . GLN A 1 93 ? -54.029 17.538 29.386 1.00 34.72 93 GLN A O 1
ATOM 729 N N . ILE A 1 94 ? -55.553 19.193 29.508 1.00 32.88 94 ILE A N 1
ATOM 730 C CA . ILE A 1 94 ? -55.476 19.484 30.929 1.00 32.88 94 ILE A CA 1
ATOM 731 C C . ILE A 1 94 ? -56.416 18.488 31.611 1.00 32.88 94 ILE A C 1
ATOM 733 O O . ILE A 1 94 ? -57.631 18.600 31.470 1.00 32.88 94 ILE A O 1
ATOM 737 N N . THR A 1 95 ? -55.871 17.523 32.351 1.00 37.50 95 THR A N 1
ATOM 738 C CA . THR A 1 95 ? -56.649 16.775 33.349 1.00 37.50 95 THR A CA 1
ATOM 739 C C . THR A 1 95 ? -55.862 16.777 34.652 1.00 37.50 95 THR A C 1
ATOM 741 O O . THR A 1 95 ? -54.842 16.108 34.792 1.00 37.50 95 THR A O 1
ATOM 744 N N . THR A 1 96 ? -56.309 17.604 35.592 1.00 44.47 96 THR 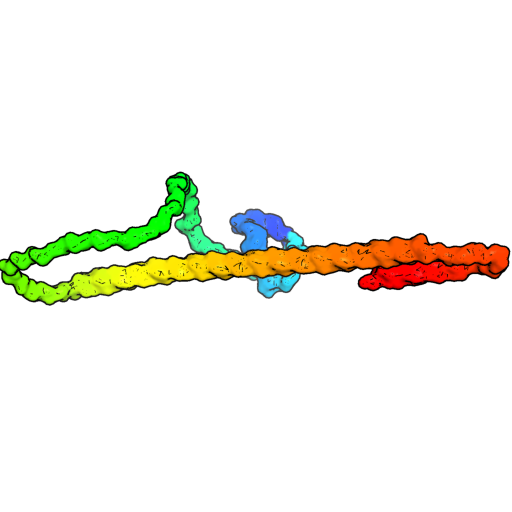A N 1
ATOM 745 C CA . THR A 1 96 ? -55.784 17.719 36.952 1.00 44.47 96 THR A CA 1
ATOM 746 C C . THR A 1 96 ? -56.164 16.483 37.765 1.00 44.47 96 THR A C 1
ATOM 748 O O . THR A 1 96 ? -57.271 16.404 38.296 1.00 44.47 96 THR A O 1
ATOM 751 N N . ALA A 1 97 ? -55.242 15.532 37.889 1.00 36.22 97 ALA A N 1
ATOM 752 C CA . ALA A 1 97 ? -55.173 14.652 39.053 1.00 36.22 97 ALA A CA 1
ATOM 753 C C . ALA A 1 97 ? -54.173 15.271 40.046 1.00 36.22 97 ALA A C 1
ATOM 755 O O . ALA A 1 97 ? -53.189 15.865 39.595 1.00 36.22 97 ALA A O 1
ATOM 756 N N . PRO A 1 98 ? -54.383 15.178 41.373 1.00 38.56 98 PRO A N 1
ATOM 757 C CA . PRO A 1 98 ? -53.387 15.636 42.330 1.00 38.56 98 PRO A CA 1
ATOM 758 C C . PRO A 1 98 ? -52.135 14.769 42.163 1.00 38.56 98 PRO A C 1
ATOM 760 O O . PRO A 1 98 ? -52.074 13.643 42.652 1.00 38.56 98 PRO A O 1
ATOM 763 N N . GLN A 1 99 ? -51.147 15.282 41.427 1.00 39.56 99 GLN A N 1
ATOM 764 C CA . GLN A 1 99 ? -49.807 14.720 41.391 1.00 39.56 99 GLN A CA 1
ATOM 765 C C . GLN A 1 99 ? -49.240 14.878 42.797 1.00 39.56 99 GLN A C 1
ATOM 767 O O . GLN A 1 99 ? -48.755 15.941 43.185 1.00 39.56 99 GLN A O 1
ATOM 772 N N . GLN A 1 100 ? -49.326 13.808 43.585 1.00 41.09 100 GLN A N 1
ATOM 773 C CA . GLN A 1 100 ? -48.342 13.608 44.630 1.00 41.09 100 GLN A CA 1
ATOM 774 C C . GLN A 1 100 ? -46.980 13.725 43.947 1.00 41.09 100 GLN A C 1
ATOM 776 O O . GLN A 1 100 ? -46.711 13.013 42.980 1.00 41.09 100 GLN A O 1
ATOM 781 N N . LEU A 1 101 ? -46.161 14.664 44.418 1.00 48.12 101 LEU A N 1
ATOM 782 C CA . LEU A 1 101 ? -44.739 14.731 44.113 1.00 48.12 101 LEU A CA 1
ATOM 783 C C . LEU A 1 101 ? -44.116 13.413 44.585 1.00 48.12 101 LEU A C 1
ATOM 785 O O . LEU A 1 101 ? -43.623 13.311 45.707 1.00 48.12 101 LEU A O 1
ATOM 789 N N . GLN A 1 102 ? -44.188 12.382 43.744 1.00 52.03 102 GLN A N 1
ATOM 790 C CA . GLN A 1 102 ? -43.289 11.249 43.821 1.00 52.03 102 GLN A CA 1
ATOM 791 C C . GLN A 1 102 ? -41.920 11.842 43.532 1.00 52.03 102 GLN A C 1
ATOM 793 O O . GLN A 1 102 ? -41.572 12.131 42.388 1.00 52.03 102 GLN A O 1
ATOM 798 N N . GLN A 1 103 ? -41.184 12.135 44.605 1.00 53.81 103 GLN A N 1
ATOM 799 C CA . GLN A 1 103 ? -39.753 12.338 44.487 1.00 53.81 103 GLN A CA 1
ATOM 800 C C . GLN A 1 103 ? -39.222 11.117 43.732 1.00 53.81 103 GLN A C 1
ATOM 802 O O . GLN A 1 103 ? -39.583 9.998 44.115 1.00 53.81 103 GLN A O 1
ATOM 807 N N . PRO A 1 104 ? -38.455 11.318 42.645 1.00 58.28 104 PRO A N 1
ATOM 808 C CA . PRO A 1 104 ? -37.917 10.210 41.875 1.00 58.28 104 PRO A CA 1
ATOM 809 C C . PRO A 1 104 ? -37.227 9.275 42.856 1.00 58.28 104 PRO A C 1
ATOM 811 O O . PRO A 1 104 ? -36.406 9.715 43.670 1.00 58.28 104 PRO A O 1
ATOM 814 N N . THR A 1 105 ? -37.628 8.005 42.855 1.00 68.69 105 THR A N 1
ATOM 815 C CA . THR A 1 105 ? -36.973 7.061 43.750 1.00 68.69 105 THR A CA 1
ATOM 816 C C . THR A 1 105 ? -35.511 6.961 43.334 1.00 68.69 105 THR A C 1
ATOM 818 O O . THR A 1 105 ? -35.169 7.169 42.170 1.00 68.69 105 THR A O 1
ATOM 821 N N . ILE A 1 106 ? -34.621 6.659 44.280 1.00 70.50 106 ILE A N 1
ATOM 822 C CA . ILE A 1 106 ? -33.195 6.458 43.976 1.00 70.50 106 ILE A CA 1
ATOM 823 C C . ILE A 1 106 ? -33.039 5.462 42.811 1.00 70.50 106 ILE A C 1
ATOM 825 O O . ILE A 1 106 ? -32.192 5.651 41.946 1.00 70.50 106 ILE A O 1
ATOM 829 N N . THR A 1 107 ? -33.928 4.469 42.731 1.00 70.44 107 THR A N 1
ATOM 830 C CA . THR A 1 107 ? -34.056 3.533 41.611 1.00 70.44 107 THR A CA 1
ATOM 831 C C . THR A 1 107 ? -34.326 4.222 40.273 1.00 70.44 107 THR A C 1
ATOM 833 O O . THR A 1 107 ? -33.599 3.952 39.327 1.00 70.44 107 THR A O 1
ATOM 836 N N . ASP A 1 108 ? -35.294 5.141 40.186 1.00 68.00 108 ASP A N 1
ATOM 837 C CA . ASP A 1 108 ? -35.600 5.881 38.949 1.00 68.00 108 ASP A CA 1
ATOM 838 C C . ASP A 1 108 ? -34.435 6.769 38.500 1.00 68.00 108 ASP A C 1
ATOM 840 O O . ASP A 1 108 ? -34.152 6.874 37.305 1.00 68.00 108 ASP A O 1
ATOM 844 N N . LEU A 1 109 ? -33.730 7.390 39.452 1.00 66.69 109 LEU A N 1
ATOM 845 C CA . LEU A 1 109 ? -32.556 8.209 39.151 1.00 66.69 109 LEU A CA 1
ATOM 846 C C . LEU A 1 109 ? -31.405 7.347 38.608 1.00 66.69 109 LEU A C 1
ATOM 848 O O . LEU A 1 109 ? -30.779 7.716 37.618 1.00 66.69 109 LEU A O 1
ATOM 852 N N . ILE A 1 110 ? -31.180 6.173 39.210 1.00 67.06 110 ILE A N 1
ATOM 853 C CA . ILE A 1 110 ? -30.174 5.204 38.758 1.00 67.06 110 ILE A CA 1
ATOM 854 C C . ILE A 1 110 ? -30.550 4.637 37.388 1.00 67.06 110 ILE A C 1
ATOM 856 O O . ILE A 1 110 ? -29.708 4.602 36.502 1.00 67.06 110 ILE A O 1
ATOM 860 N N . THR A 1 111 ? -31.799 4.216 37.168 1.00 72.81 111 THR A N 1
ATOM 861 C CA . THR A 1 111 ? -32.221 3.649 35.876 1.00 72.81 111 THR A CA 1
ATOM 862 C C . THR A 1 111 ? -32.122 4.677 34.753 1.00 72.81 111 THR A C 1
ATOM 864 O O . THR A 1 111 ? -31.707 4.336 33.648 1.00 72.81 111 THR A O 1
ATOM 867 N N . ARG A 1 112 ? -32.432 5.947 35.032 1.00 72.88 112 ARG A N 1
ATOM 868 C CA . ARG A 1 112 ? -32.258 7.028 34.062 1.00 72.88 112 ARG A CA 1
ATOM 869 C C . ARG A 1 112 ? -30.786 7.300 33.761 1.00 72.88 112 ARG A C 1
ATOM 871 O O . ARG A 1 112 ? -30.431 7.380 32.592 1.00 72.88 112 ARG A O 1
ATOM 878 N N . GLN A 1 113 ? -29.942 7.386 34.787 1.00 72.38 113 GLN A N 1
ATOM 879 C CA . GLN A 1 113 ? -28.507 7.601 34.604 1.00 72.38 113 GLN A CA 1
ATOM 880 C C . GLN A 1 113 ? -27.854 6.443 33.837 1.00 72.38 113 GLN A C 1
ATOM 882 O O . GLN A 1 113 ? -27.109 6.674 32.893 1.00 72.38 113 GLN A O 1
ATOM 887 N N . VAL A 1 114 ? -28.200 5.198 34.172 1.00 73.81 114 VAL A N 1
ATOM 888 C CA . VAL A 1 114 ? -27.734 4.012 33.440 1.00 73.81 114 VAL A CA 1
ATOM 889 C C . VAL A 1 114 ? -28.250 4.021 31.997 1.00 73.81 114 VAL A C 1
ATOM 891 O O . VAL A 1 114 ? -27.513 3.667 31.086 1.00 73.81 114 VAL A O 1
ATOM 894 N N . GLY A 1 115 ? -29.487 4.469 31.755 1.00 75.88 115 GLY A N 1
ATOM 895 C CA . GLY A 1 115 ? -30.028 4.622 30.402 1.00 75.88 115 GLY A CA 1
ATOM 896 C C . GLY A 1 115 ? -29.282 5.664 29.560 1.00 75.88 115 GLY A C 1
ATOM 897 O O . GLY A 1 115 ? -29.041 5.433 28.376 1.00 75.88 115 GLY A O 1
ATOM 898 N N . GLU A 1 116 ? -28.883 6.783 30.166 1.00 80.50 116 GLU A N 1
ATOM 899 C CA . GLU A 1 116 ? -28.059 7.817 29.524 1.00 80.50 116 GLU A CA 1
ATOM 900 C C . GLU A 1 116 ? -26.631 7.304 29.249 1.00 80.50 116 GLU A C 1
ATOM 902 O O . GLU A 1 116 ? -26.086 7.545 28.171 1.00 80.50 116 GLU A O 1
ATOM 907 N N . GLU A 1 117 ? -26.047 6.527 30.165 1.00 72.12 117 GLU A N 1
ATOM 908 C CA . GLU A 1 117 ? -24.732 5.899 29.978 1.00 72.12 117 GLU A CA 1
ATOM 909 C C . GLU A 1 117 ? -24.734 4.844 28.862 1.00 72.12 117 GLU A C 1
ATOM 911 O O . GLU A 1 117 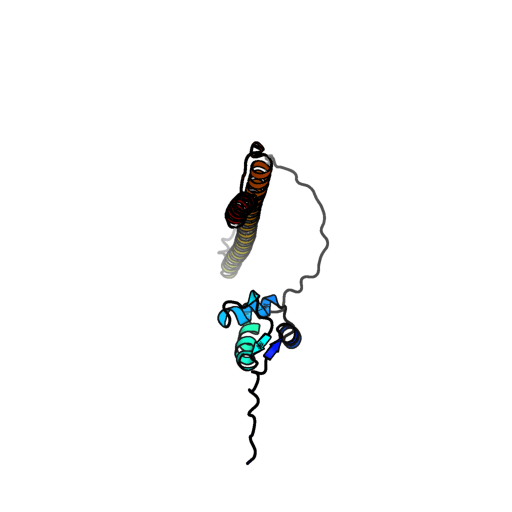? -23.818 4.829 28.042 1.00 72.12 117 GLU A O 1
ATOM 916 N N . VAL A 1 118 ? -25.770 4.004 28.766 1.00 80.81 118 VAL A N 1
ATOM 917 C CA . VAL A 1 118 ? -25.902 3.020 27.675 1.00 80.81 118 VAL A CA 1
ATOM 918 C C . VAL A 1 118 ? -26.006 3.719 26.316 1.00 80.81 118 VAL A C 1
ATOM 920 O O . VAL A 1 118 ? -25.294 3.346 25.387 1.00 80.81 118 VAL A O 1
ATOM 923 N N . GLN A 1 119 ? -26.807 4.784 26.209 1.00 84.94 119 GLN A N 1
ATOM 924 C CA . GLN A 1 119 ? -26.907 5.569 24.970 1.00 84.94 119 GLN A CA 1
ATOM 925 C C . GLN A 1 119 ? -25.580 6.230 24.581 1.00 84.94 119 GLN A C 1
ATOM 927 O O . GLN A 1 119 ? -25.247 6.305 23.400 1.00 84.94 119 GLN A O 1
ATOM 932 N N . LEU A 1 120 ? -24.804 6.700 25.562 1.00 81.81 120 LEU A N 1
ATOM 933 C CA . LEU A 1 120 ? -23.465 7.236 25.323 1.00 81.81 120 LEU A CA 1
ATOM 934 C C . LEU A 1 120 ? -22.507 6.161 24.805 1.00 81.81 120 LEU A C 1
ATOM 936 O O . LEU A 1 120 ? -21.729 6.438 23.896 1.00 81.81 120 LEU A O 1
ATOM 940 N N . VAL A 1 121 ? -22.561 4.945 25.350 1.00 87.62 121 VAL A N 1
ATOM 941 C CA . VAL A 1 121 ? -21.724 3.827 24.891 1.00 87.62 121 VAL A CA 1
ATOM 942 C C . VAL A 1 121 ? -22.059 3.441 23.449 1.00 87.62 121 VAL A C 1
ATOM 944 O O . VAL A 1 121 ? -21.135 3.289 22.647 1.00 87.62 121 VAL A O 1
ATOM 947 N N . ASP A 1 122 ? -23.341 3.368 23.093 1.00 88.44 122 ASP A N 1
ATOM 948 C CA . ASP A 1 122 ? -23.772 3.095 21.715 1.00 88.44 122 ASP A CA 1
ATOM 949 C C . ASP A 1 122 ? -23.320 4.210 20.759 1.00 88.44 122 ASP A C 1
ATOM 951 O O . ASP A 1 122 ? -22.716 3.939 19.721 1.00 88.44 122 ASP A O 1
ATOM 955 N N . ALA A 1 123 ? -23.484 5.479 21.149 1.00 87.31 123 ALA A N 1
ATOM 956 C CA . ALA A 1 123 ? -23.009 6.613 20.356 1.00 87.31 123 ALA A CA 1
ATOM 957 C C . ALA A 1 123 ? -21.480 6.603 20.169 1.00 87.31 123 ALA A C 1
ATOM 959 O O . ALA A 1 123 ? -20.977 6.942 19.096 1.00 87.31 123 ALA A O 1
ATOM 960 N N . ILE A 1 124 ? -20.716 6.193 21.188 1.00 86.50 124 ILE A N 1
ATOM 961 C CA . ILE A 1 124 ? -19.259 6.025 21.085 1.00 86.50 124 ILE A CA 1
ATOM 962 C C . ILE A 1 124 ? -18.915 4.904 20.099 1.00 86.50 124 ILE A C 1
ATOM 964 O O . ILE A 1 124 ? -17.977 5.058 19.310 1.00 86.50 124 ILE A O 1
ATOM 968 N N . ALA A 1 125 ? -19.654 3.792 20.119 1.00 88.94 125 ALA A N 1
ATOM 969 C CA . ALA A 1 125 ? -19.462 2.696 19.175 1.00 88.94 125 ALA A CA 1
ATOM 970 C C . ALA A 1 125 ? -19.736 3.146 17.729 1.00 88.94 125 ALA A C 1
ATOM 972 O O . ALA A 1 125 ? -18.911 2.890 16.848 1.00 88.94 125 ALA A O 1
ATOM 973 N N . ASP A 1 126 ? -20.809 3.903 17.500 1.00 91.12 126 ASP A N 1
ATOM 974 C CA . ASP A 1 126 ? -21.145 4.466 16.189 1.00 91.12 126 ASP A CA 1
ATOM 975 C C . ASP A 1 126 ? -20.074 5.438 15.684 1.00 91.12 126 ASP A C 1
ATOM 977 O O . ASP A 1 126 ? -19.609 5.321 14.547 1.00 91.12 126 ASP A O 1
ATOM 981 N N . ILE A 1 127 ? -19.617 6.363 16.535 1.00 90.44 127 ILE A N 1
ATOM 982 C CA . ILE A 1 127 ? -18.546 7.311 16.192 1.00 90.44 127 ILE A CA 1
ATOM 983 C C . ILE A 1 127 ? -17.255 6.562 15.858 1.00 90.44 127 ILE A C 1
ATOM 985 O O . ILE A 1 127 ? -16.576 6.895 14.883 1.00 90.44 127 ILE A O 1
ATOM 989 N N . ARG A 1 128 ? -16.907 5.530 16.636 1.00 89.88 128 ARG A N 1
ATOM 990 C CA . ARG A 1 128 ? -15.720 4.709 16.378 1.00 89.88 128 ARG A CA 1
ATOM 991 C C . ARG A 1 128 ? -15.829 3.996 15.034 1.00 89.88 128 ARG A C 1
ATOM 993 O O . ARG A 1 128 ? -14.864 4.014 14.271 1.00 89.88 128 ARG A O 1
ATOM 1000 N N . ASN A 1 129 ? -16.977 3.400 14.730 1.00 93.38 129 ASN A N 1
ATOM 1001 C CA . ASN A 1 129 ? -17.205 2.721 13.458 1.00 93.38 129 ASN A CA 1
ATOM 1002 C C . ASN A 1 129 ? -17.110 3.699 12.283 1.00 93.38 129 ASN A C 1
ATOM 1004 O O . ASN A 1 129 ? -16.405 3.419 11.313 1.00 93.38 129 ASN A O 1
ATOM 1008 N N . GLN A 1 130 ? -17.721 4.882 12.394 1.00 92.94 130 GLN A N 1
ATOM 1009 C CA . GLN A 1 130 ? -17.592 5.933 11.382 1.00 92.94 130 GLN A CA 1
ATOM 1010 C C . GLN A 1 130 ? -16.141 6.374 11.192 1.00 92.94 130 GLN A C 1
ATOM 1012 O O . GLN A 1 130 ? -15.692 6.533 10.058 1.00 92.94 130 GLN A O 1
ATOM 1017 N N . LEU A 1 131 ? -15.378 6.533 12.276 1.00 94.00 131 LEU A N 1
ATOM 1018 C CA . LEU A 1 131 ? -13.966 6.892 12.189 1.00 94.00 131 LEU A CA 1
ATOM 1019 C C . LEU A 1 131 ? -13.162 5.820 11.444 1.00 94.00 131 LEU A C 1
ATOM 1021 O O . LEU A 1 131 ? -12.371 6.161 10.569 1.00 94.00 131 LEU A O 1
ATOM 1025 N N . VAL A 1 132 ? -13.386 4.539 11.748 1.00 93.94 132 VAL A N 1
ATOM 1026 C CA . VAL A 1 132 ? -12.724 3.422 11.055 1.00 93.94 132 VAL A CA 1
ATOM 1027 C C . VAL A 1 132 ? -13.044 3.449 9.562 1.00 93.94 132 VAL A C 1
ATOM 1029 O O . VAL A 1 132 ? -12.126 3.406 8.744 1.00 93.94 132 VAL A O 1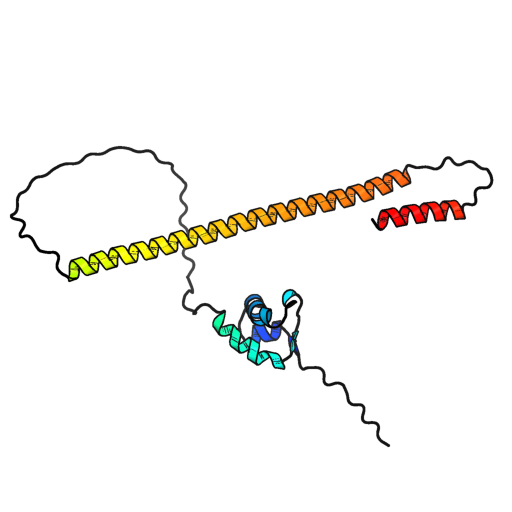
ATOM 1032 N N . VAL A 1 133 ? -14.320 3.585 9.197 1.00 94.94 133 VAL A N 1
ATOM 1033 C CA . VAL A 1 133 ? -14.750 3.650 7.791 1.00 94.94 133 VAL A CA 1
ATOM 1034 C C . VAL A 1 133 ? -14.115 4.843 7.076 1.00 94.94 133 VAL A C 1
ATOM 1036 O O . VAL A 1 133 ? -13.588 4.690 5.971 1.00 94.94 133 VAL A O 1
ATOM 1039 N N . ASN A 1 134 ? -14.096 6.015 7.712 1.00 93.38 134 ASN A N 1
ATOM 1040 C CA . ASN A 1 134 ? -13.505 7.223 7.143 1.00 93.38 134 ASN A CA 1
ATOM 1041 C C . ASN A 1 134 ? -11.996 7.067 6.924 1.00 93.38 134 ASN A C 1
ATOM 1043 O O . ASN A 1 134 ? -11.497 7.396 5.848 1.00 93.38 134 ASN A O 1
ATOM 1047 N N . VAL A 1 135 ? -11.273 6.523 7.907 1.00 95.75 135 VAL A N 1
ATOM 1048 C CA . VAL A 1 135 ? -9.823 6.293 7.813 1.00 95.75 135 VAL A CA 1
ATOM 1049 C C . VAL A 1 135 ? -9.497 5.294 6.705 1.00 95.75 135 VAL A C 1
ATOM 1051 O O . VAL A 1 135 ? -8.604 5.550 5.898 1.00 95.75 135 VAL A O 1
ATOM 1054 N N . VAL A 1 136 ? -10.228 4.180 6.625 1.00 94.75 136 VAL A N 1
ATOM 1055 C CA . VAL A 1 136 ? -10.030 3.175 5.570 1.00 94.75 136 VAL A CA 1
ATOM 1056 C C . VAL A 1 136 ? -10.302 3.778 4.194 1.00 94.75 136 VAL A C 1
ATOM 1058 O O . VAL A 1 136 ? -9.496 3.606 3.282 1.00 94.75 136 VAL A O 1
ATOM 1061 N N . THR A 1 137 ? -11.388 4.535 4.047 1.00 93.56 137 THR A N 1
ATOM 1062 C CA . THR A 1 137 ? -11.765 5.163 2.772 1.00 93.56 137 THR A CA 1
ATOM 1063 C C . THR A 1 137 ? -10.727 6.189 2.316 1.00 93.56 137 THR A C 1
ATOM 1065 O O . THR A 1 137 ? -10.309 6.174 1.155 1.00 93.56 137 THR A O 1
ATOM 1068 N N . ALA A 1 138 ? -10.263 7.048 3.228 1.00 92.81 138 ALA A N 1
ATOM 1069 C CA . ALA A 1 138 ? -9.236 8.045 2.939 1.00 92.81 138 ALA A CA 1
ATOM 1070 C C . ALA A 1 138 ? -7.921 7.382 2.509 1.00 92.81 138 ALA A C 1
ATOM 1072 O O . ALA A 1 138 ? -7.390 7.697 1.444 1.00 92.81 138 ALA A O 1
ATOM 1073 N N . ARG A 1 139 ? -7.450 6.391 3.277 1.00 94.12 139 ARG A N 1
ATOM 1074 C CA . ARG A 1 139 ? -6.212 5.665 2.970 1.00 94.12 139 ARG A CA 1
ATOM 1075 C C . ARG A 1 139 ? -6.298 4.907 1.649 1.00 94.12 139 ARG A C 1
ATOM 1077 O O . ARG A 1 139 ? -5.332 4.876 0.896 1.00 94.12 139 ARG A O 1
ATOM 1084 N N . ASN A 1 140 ? -7.443 4.297 1.350 1.00 95.69 140 ASN A N 1
ATOM 1085 C CA . ASN A 1 140 ? -7.621 3.571 0.097 1.00 95.69 140 ASN A CA 1
ATOM 1086 C C . ASN A 1 140 ? -7.587 4.520 -1.109 1.00 95.69 140 ASN A C 1
ATOM 1088 O O . ASN A 1 140 ? -6.978 4.209 -2.128 1.00 95.69 140 ASN A O 1
ATOM 1092 N N . THR A 1 141 ? -8.181 5.707 -0.968 1.00 96.12 141 THR A N 1
ATOM 1093 C CA . THR A 1 141 ? -8.136 6.752 -2.001 1.00 96.12 141 THR A CA 1
ATOM 1094 C C . THR A 1 141 ? -6.700 7.218 -2.248 1.00 96.12 141 THR A C 1
ATOM 1096 O O . THR A 1 141 ? -6.257 7.251 -3.394 1.00 96.12 141 THR A O 1
ATOM 1099 N N . GLU A 1 142 ? -5.947 7.489 -1.181 1.00 95.00 142 GLU A N 1
ATOM 1100 C CA . GLU A 1 142 ? -4.537 7.893 -1.255 1.00 95.00 142 GLU A CA 1
ATOM 1101 C C . GLU A 1 142 ? -3.656 6.819 -1.914 1.00 95.00 142 GLU A C 1
ATOM 1103 O O . GLU A 1 142 ? -2.815 7.127 -2.762 1.00 95.00 142 GLU A O 1
ATOM 1108 N N . LEU A 1 143 ? -3.863 5.544 -1.568 1.00 96.62 143 LEU A N 1
ATOM 1109 C CA . LEU A 1 143 ? -3.120 4.426 -2.153 1.00 96.62 143 LEU A CA 1
ATOM 1110 C C . LEU A 1 143 ? -3.396 4.278 -3.649 1.00 96.62 143 LEU A C 1
ATOM 1112 O O . LEU A 1 143 ? -2.458 4.112 -4.428 1.00 96.62 143 LEU A O 1
ATOM 1116 N N . VAL A 1 144 ? -4.663 4.356 -4.060 1.00 96.44 144 VAL A N 1
ATOM 1117 C CA . VAL A 1 144 ? -5.046 4.284 -5.476 1.00 96.44 144 VAL A CA 1
ATOM 1118 C C . VAL A 1 144 ? -4.450 5.452 -6.254 1.00 96.44 144 VAL A C 1
ATOM 1120 O O . VAL A 1 144 ? -3.918 5.253 -7.349 1.00 96.44 144 VAL A O 1
ATOM 1123 N N . GLU A 1 145 ? -4.490 6.657 -5.691 1.00 95.88 145 GLU A N 1
ATOM 1124 C CA . GLU A 1 145 ? -3.902 7.835 -6.318 1.00 95.88 145 GLU A CA 1
ATOM 1125 C C . GLU A 1 145 ? -2.383 7.693 -6.466 1.00 95.88 145 GLU A C 1
ATOM 1127 O O . GLU A 1 145 ? -1.858 7.860 -7.568 1.00 95.88 145 GLU A O 1
ATOM 1132 N N . THR A 1 146 ? -1.687 7.297 -5.400 1.00 95.44 146 THR A N 1
ATOM 1133 C CA . THR A 1 146 ? -0.231 7.087 -5.411 1.00 95.44 146 THR A CA 1
ATOM 1134 C C . THR A 1 146 ? 0.169 6.014 -6.421 1.00 95.44 146 THR A C 1
ATOM 1136 O O . THR A 1 146 ? 1.113 6.198 -7.194 1.00 95.44 146 THR A O 1
ATOM 1139 N N . LEU A 1 147 ? -0.569 4.901 -6.465 1.00 96.31 147 LEU A N 1
ATOM 1140 C CA . LEU A 1 147 ? -0.327 3.818 -7.414 1.00 96.31 147 LEU A CA 1
ATOM 1141 C C . LEU A 1 147 ? -0.512 4.293 -8.858 1.00 96.31 147 LEU A C 1
ATOM 1143 O O . LEU A 1 147 ? 0.329 4.010 -9.712 1.00 96.31 147 LEU A O 1
ATOM 1147 N N . ASN A 1 148 ? -1.579 5.046 -9.131 1.00 97.12 148 ASN A N 1
ATOM 1148 C CA . ASN A 1 148 ? -1.843 5.596 -10.455 1.00 97.12 148 ASN A CA 1
ATOM 1149 C C . ASN A 1 148 ? -0.763 6.604 -10.877 1.00 97.12 148 ASN A C 1
ATOM 1151 O O . ASN A 1 148 ? -0.266 6.530 -11.998 1.00 97.12 148 ASN A O 1
ATOM 1155 N N . GLN A 1 149 ? -0.348 7.507 -9.985 1.00 96.31 149 GLN A N 1
ATOM 1156 C CA . GLN A 1 149 ? 0.728 8.461 -10.265 1.00 96.31 149 GLN A CA 1
ATOM 1157 C C . GLN A 1 149 ? 2.049 7.747 -10.579 1.00 96.31 149 GLN A C 1
ATOM 1159 O O . GLN A 1 149 ? 2.703 8.072 -11.571 1.00 96.31 149 GLN A O 1
ATOM 1164 N N . ASN A 1 150 ? 2.414 6.729 -9.793 1.00 96.69 150 ASN A N 1
ATOM 1165 C CA . ASN A 1 150 ? 3.622 5.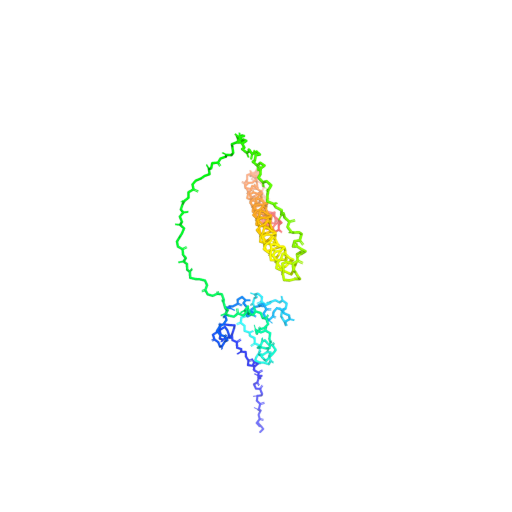939 -10.029 1.00 96.69 150 ASN A CA 1
ATOM 1166 C C . ASN A 1 150 ? 3.557 5.198 -11.373 1.00 96.69 150 ASN A C 1
ATOM 1168 O O . ASN A 1 150 ? 4.496 5.254 -12.166 1.00 96.69 150 ASN A O 1
ATOM 1172 N N . TRP A 1 151 ? 2.419 4.572 -11.684 1.00 95.00 151 TRP A N 1
ATOM 1173 C CA . TRP A 1 151 ? 2.227 3.908 -12.971 1.00 95.00 151 TRP A CA 1
ATOM 1174 C C . TRP A 1 151 ? 2.371 4.875 -14.155 1.00 95.00 151 TRP A C 1
ATOM 1176 O O . TRP A 1 151 ? 3.052 4.558 -15.131 1.00 95.00 151 TRP A O 1
ATOM 1186 N N . GLN A 1 152 ? 1.786 6.074 -14.068 1.00 94.81 152 GLN A N 1
ATOM 1187 C CA . GLN A 1 152 ? 1.930 7.096 -15.109 1.00 94.81 152 GLN A CA 1
ATOM 1188 C C . GLN A 1 152 ? 3.382 7.557 -15.260 1.00 94.81 152 GLN A C 1
ATOM 1190 O O . GLN A 1 152 ? 3.862 7.687 -16.387 1.00 94.81 152 GLN A O 1
ATOM 1195 N N . ALA A 1 153 ? 4.099 7.758 -14.151 1.00 94.38 153 ALA A N 1
ATOM 1196 C CA . ALA A 1 153 ? 5.508 8.141 -14.169 1.00 94.38 153 ALA A CA 1
ATOM 1197 C C . ALA A 1 153 ? 6.383 7.058 -14.822 1.00 94.38 153 ALA A C 1
ATOM 1199 O O . ALA A 1 153 ? 7.181 7.364 -15.708 1.00 94.38 153 ALA A O 1
ATOM 1200 N N . GLN A 1 154 ? 6.182 5.787 -14.462 1.00 93.56 154 GLN A N 1
ATOM 1201 C CA . GLN A 1 154 ? 6.885 4.663 -15.089 1.00 93.56 154 GLN A CA 1
ATOM 1202 C C . GLN A 1 154 ? 6.583 4.572 -16.582 1.00 93.56 154 GLN A C 1
ATOM 1204 O O . GLN A 1 154 ? 7.494 4.449 -17.399 1.00 93.56 154 GLN A O 1
ATOM 1209 N N . LYS A 1 155 ? 5.306 4.682 -16.960 1.00 93.94 155 LYS A N 1
ATOM 1210 C CA . LYS A 1 155 ? 4.891 4.668 -18.363 1.00 93.94 155 LYS A CA 1
ATOM 1211 C C . LYS A 1 155 ? 5.541 5.804 -19.152 1.00 93.94 155 LYS A C 1
ATOM 1213 O O . LYS A 1 155 ? 6.020 5.566 -20.258 1.00 93.94 155 LYS A O 1
ATOM 1218 N N . ALA A 1 156 ? 5.574 7.015 -18.599 1.00 90.56 156 ALA A N 1
ATOM 1219 C CA . ALA A 1 156 ? 6.244 8.153 -19.219 1.00 90.56 156 ALA A CA 1
ATOM 1220 C C . ALA A 1 156 ? 7.754 7.908 -19.368 1.00 90.56 156 ALA A C 1
ATOM 1222 O O . ALA A 1 156 ? 8.305 8.202 -20.427 1.00 90.56 156 ALA A O 1
ATOM 1223 N N . GLY A 1 157 ? 8.396 7.301 -18.365 1.00 90.50 157 GLY A N 1
ATOM 1224 C CA . GLY A 1 157 ? 9.797 6.879 -18.429 1.00 90.50 157 GLY A CA 1
ATOM 1225 C C . GLY A 1 157 ? 10.062 5.896 -19.572 1.00 90.50 157 GLY A C 1
ATOM 1226 O O . GLY A 1 157 ? 10.901 6.167 -20.428 1.00 90.50 157 GLY A O 1
ATOM 1227 N N . TYR A 1 158 ? 9.295 4.804 -19.655 1.00 86.88 158 TYR A N 1
ATOM 1228 C CA . TYR A 1 158 ? 9.432 3.812 -20.731 1.00 86.88 158 TYR A CA 1
ATOM 1229 C C . TYR A 1 158 ? 9.138 4.387 -22.120 1.00 86.88 158 TYR A C 1
ATOM 1231 O O . TYR A 1 158 ? 9.834 4.081 -23.083 1.00 86.88 158 TYR A O 1
ATOM 1239 N N . LEU A 1 159 ? 8.115 5.234 -22.252 1.00 90.50 159 LEU A N 1
ATOM 1240 C CA . LEU A 1 159 ? 7.839 5.898 -23.526 1.00 90.50 159 LEU A CA 1
ATOM 1241 C C . LEU A 1 159 ? 8.954 6.881 -23.902 1.00 90.50 159 LEU A C 1
ATOM 1243 O O . LEU A 1 159 ? 9.287 6.996 -25.078 1.00 90.50 159 LEU A O 1
ATOM 1247 N N . GLY A 1 160 ? 9.560 7.553 -22.923 1.00 87.88 160 GLY A N 1
ATOM 1248 C CA . GLY A 1 160 ? 10.718 8.419 -23.128 1.00 87.88 160 GLY A CA 1
ATOM 1249 C C . GLY A 1 160 ? 11.938 7.657 -23.642 1.00 87.88 160 GLY A C 1
ATOM 1250 O O . GLY A 1 160 ? 12.548 8.081 -24.625 1.00 87.88 160 GLY A O 1
ATOM 1251 N N . THR A 1 161 ? 12.267 6.509 -23.042 1.00 87.00 161 THR A N 1
ATOM 1252 C CA . THR A 1 161 ? 13.392 5.673 -23.497 1.00 87.00 161 THR A CA 1
ATOM 1253 C C . THR A 1 161 ? 13.138 5.092 -24.886 1.00 87.00 161 THR A C 1
ATOM 1255 O O . THR A 1 161 ? 14.022 5.157 -25.741 1.00 87.00 161 THR A O 1
ATOM 1258 N N . LEU A 1 162 ? 11.920 4.611 -25.163 1.00 83.38 162 LEU A N 1
ATOM 1259 C CA . LEU A 1 162 ? 11.534 4.125 -26.491 1.00 83.38 162 LEU A CA 1
ATOM 1260 C C . LEU A 1 162 ? 11.614 5.223 -27.554 1.00 83.38 162 LEU A C 1
ATOM 1262 O O . LEU A 1 162 ? 12.183 4.994 -28.619 1.00 83.38 162 LEU A O 1
ATOM 1266 N N . ASN A 1 163 ? 11.103 6.421 -27.271 1.00 84.81 163 ASN A N 1
ATOM 1267 C CA . ASN A 1 163 ? 11.194 7.540 -28.208 1.00 84.81 163 ASN A CA 1
ATOM 1268 C C . ASN A 1 163 ? 12.649 7.957 -28.451 1.00 84.81 163 ASN A C 1
ATOM 1270 O O . ASN A 1 163 ? 13.008 8.210 -29.596 1.00 84.81 163 ASN A O 1
ATOM 1274 N N . GLY A 1 164 ? 13.500 7.951 -27.420 1.00 83.81 164 GLY A N 1
ATOM 1275 C CA . GLY A 1 164 ? 14.931 8.219 -27.575 1.00 83.81 164 GLY A CA 1
ATOM 1276 C C . GLY A 1 164 ? 15.655 7.176 -28.435 1.00 83.81 164 GLY A C 1
ATOM 1277 O O . GLY A 1 164 ? 16.526 7.531 -29.224 1.00 83.81 164 GLY A O 1
ATOM 1278 N N . LEU A 1 165 ? 15.275 5.899 -28.333 1.00 81.94 165 LEU A N 1
ATOM 1279 C CA . LEU A 1 165 ? 15.795 4.839 -29.207 1.00 81.94 165 LEU A CA 1
ATOM 1280 C C . LEU A 1 165 ? 15.319 5.008 -30.655 1.00 81.94 165 LEU A C 1
ATOM 1282 O O . LEU A 1 165 ? 16.099 4.817 -31.585 1.00 81.94 165 LEU A O 1
ATOM 1286 N N . VAL A 1 166 ? 14.055 5.387 -30.857 1.00 84.00 166 VAL A N 1
ATOM 1287 C CA . VAL A 1 166 ? 13.497 5.657 -32.192 1.00 84.00 166 VAL A CA 1
ATOM 1288 C C . VAL A 1 166 ? 14.145 6.887 -32.830 1.00 84.00 166 VAL A C 1
ATOM 1290 O O . VAL A 1 166 ? 14.375 6.892 -34.037 1.00 84.00 166 VAL A O 1
ATOM 1293 N N . GLU A 1 167 ? 14.455 7.917 -32.044 1.00 81.75 167 GLU A N 1
ATOM 1294 C CA . GLU A 1 167 ? 15.171 9.109 -32.505 1.00 81.75 167 GLU A CA 1
ATOM 1295 C C . GLU A 1 167 ? 16.595 8.760 -32.952 1.00 81.75 167 GLU A C 1
ATOM 1297 O O . GLU A 1 167 ? 16.978 9.108 -34.067 1.00 81.75 167 GLU A O 1
ATOM 1302 N N . LEU A 1 168 ? 17.322 7.955 -32.169 1.00 75.88 168 LEU A N 1
ATOM 1303 C CA . LEU A 1 168 ? 18.649 7.458 -32.545 1.00 75.88 168 LEU A CA 1
ATOM 1304 C C . LEU A 1 168 ? 18.608 6.584 -33.810 1.00 75.88 168 LEU A C 1
ATOM 1306 O O . LEU A 1 168 ? 19.486 6.672 -34.658 1.00 75.88 168 LEU A O 1
ATOM 1310 N N . ALA A 1 169 ? 17.566 5.765 -33.975 1.00 73.31 169 ALA A N 1
ATOM 1311 C CA . ALA A 1 169 ? 17.373 4.971 -35.189 1.00 73.31 169 ALA A CA 1
ATOM 1312 C C . ALA A 1 169 ? 17.006 5.824 -36.422 1.00 73.31 169 ALA A C 1
ATOM 1314 O O . ALA A 1 169 ? 17.142 5.357 -37.553 1.00 73.31 169 ALA A O 1
ATOM 1315 N N . ARG A 1 170 ? 16.512 7.053 -36.218 1.00 76.81 170 ARG A N 1
ATOM 1316 C CA . ARG A 1 170 ? 16.191 8.019 -37.280 1.00 76.81 170 ARG A CA 1
ATOM 1317 C C . ARG A 1 170 ? 17.343 8.955 -37.622 1.00 76.81 170 ARG A C 1
ATOM 1319 O O . ARG A 1 170 ? 17.333 9.492 -38.728 1.00 76.81 170 ARG A O 1
ATOM 1326 N N . GLU A 1 171 ? 18.321 9.136 -36.737 1.00 69.75 171 GLU A N 1
ATOM 1327 C CA . GLU A 1 171 ? 19.621 9.720 -37.081 1.00 69.75 171 GLU A CA 1
ATOM 1328 C C . GLU A 1 171 ? 20.385 8.753 -37.998 1.00 69.75 171 GLU A C 1
ATOM 1330 O O . GLU A 1 171 ? 21.335 8.081 -37.615 1.00 69.75 171 GLU A O 1
ATOM 1335 N N . THR A 1 172 ? 19.955 8.655 -39.254 1.00 58.88 172 THR A N 1
ATOM 1336 C CA . THR A 1 172 ? 20.774 8.064 -40.307 1.00 58.88 172 THR A CA 1
ATOM 1337 C C . THR A 1 172 ? 21.947 9.003 -40.558 1.00 58.88 172 THR A C 1
ATOM 1339 O O . THR A 1 172 ? 21.757 10.080 -41.134 1.00 58.88 172 THR A O 1
ATOM 1342 N N . THR A 1 173 ? 23.149 8.611 -40.132 1.00 58.75 173 THR A N 1
ATOM 1343 C CA . THR A 1 173 ? 24.390 9.261 -40.557 1.00 58.75 173 THR A CA 1
ATOM 1344 C C . THR A 1 173 ? 24.431 9.270 -42.090 1.00 58.75 173 THR A C 1
ATOM 1346 O O . THR A 1 173 ? 24.179 8.236 -42.718 1.00 58.75 173 THR A O 1
ATOM 1349 N N . PRO A 1 174 ? 24.678 10.424 -42.739 1.00 53.88 174 PRO A N 1
ATOM 1350 C CA . PRO A 1 174 ? 24.808 10.462 -44.187 1.00 53.88 174 PRO A CA 1
ATOM 1351 C C . PRO A 1 174 ? 25.992 9.580 -44.587 1.00 53.88 174 PRO A C 1
ATOM 1353 O O . PRO A 1 174 ? 27.119 9.812 -44.159 1.00 53.88 174 PRO A O 1
ATOM 1356 N N . PHE A 1 175 ? 25.722 8.556 -45.395 1.00 52.12 175 PHE A N 1
ATOM 1357 C CA . PHE A 1 175 ? 26.729 7.620 -45.882 1.00 52.12 175 PHE A CA 1
ATOM 1358 C C . PHE A 1 175 ? 27.675 8.353 -46.845 1.00 52.12 175 PHE A C 1
ATOM 1360 O O . PHE A 1 175 ? 27.400 8.465 -48.040 1.00 52.12 175 PHE A O 1
ATOM 1367 N N . THR A 1 176 ? 28.768 8.913 -46.329 1.00 50.09 176 THR A N 1
ATOM 1368 C CA . THR A 1 176 ? 29.868 9.441 -47.144 1.00 50.09 176 THR A CA 1
ATOM 1369 C C . THR A 1 176 ? 30.825 8.295 -47.477 1.00 50.09 176 THR A C 1
ATOM 1371 O O . THR A 1 176 ? 31.393 7.712 -46.555 1.00 50.09 176 THR A O 1
ATOM 1374 N N . PRO A 1 177 ? 31.010 7.936 -48.761 1.00 52.25 177 PRO A N 1
ATOM 1375 C CA . PRO A 1 177 ? 31.717 6.723 -49.173 1.00 52.25 177 PRO A CA 1
ATOM 1376 C C . PRO A 1 177 ? 33.254 6.843 -49.149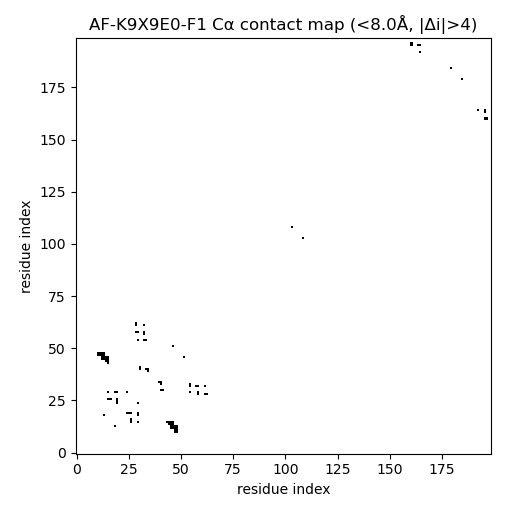 1.00 52.25 177 PRO A C 1
ATOM 1378 O O . PRO A 1 177 ? 33.914 6.172 -49.935 1.00 52.25 177 PRO A O 1
ATOM 1381 N N . ASP A 1 178 ? 33.826 7.647 -48.251 1.00 53.38 178 ASP A N 1
ATOM 1382 C CA . ASP A 1 178 ? 35.279 7.798 -48.116 1.00 53.38 178 ASP A CA 1
ATOM 1383 C C . ASP A 1 178 ? 35.743 7.314 -46.734 1.00 53.38 178 ASP A C 1
ATOM 1385 O O . ASP A 1 178 ? 35.436 7.932 -45.723 1.00 53.38 178 ASP A O 1
ATOM 1389 N N . GLU A 1 179 ? 36.456 6.182 -46.716 1.00 52.72 179 GLU A N 1
ATOM 1390 C CA . GLU A 1 179 ? 37.325 5.661 -45.639 1.00 52.72 179 GLU A CA 1
ATOM 1391 C C . GLU A 1 179 ? 36.898 5.926 -44.177 1.00 52.72 179 GLU A C 1
ATOM 1393 O O . GLU A 1 179 ? 37.704 6.324 -43.336 1.00 52.72 179 GLU A O 1
ATOM 1398 N N . ILE A 1 180 ? 35.641 5.660 -43.818 1.00 57.69 180 ILE A N 1
ATOM 1399 C CA . ILE A 1 180 ? 35.226 5.689 -42.410 1.00 57.69 180 ILE A CA 1
ATOM 1400 C C . ILE A 1 180 ? 35.453 4.307 -41.800 1.00 57.69 180 ILE A C 1
ATOM 1402 O O . ILE A 1 180 ? 34.961 3.286 -42.281 1.00 57.69 180 ILE A O 1
ATOM 1406 N N . ASN A 1 181 ? 36.242 4.281 -40.726 1.00 66.62 181 ASN A N 1
ATOM 1407 C CA . ASN A 1 181 ? 36.482 3.108 -39.900 1.00 66.62 181 ASN A CA 1
ATOM 1408 C C . ASN A 1 181 ? 35.150 2.660 -39.274 1.00 66.62 181 ASN A C 1
ATOM 1410 O O . ASN A 1 181 ? 34.770 3.142 -38.210 1.00 66.62 181 ASN A O 1
ATOM 1414 N N . LEU A 1 182 ? 34.448 1.748 -39.956 1.00 70.44 182 LEU A N 1
ATOM 1415 C CA . LEU A 1 182 ? 33.147 1.199 -39.556 1.00 70.44 182 LEU A CA 1
ATOM 1416 C C . LEU A 1 182 ? 33.130 0.746 -38.091 1.00 70.44 182 LEU A C 1
ATOM 1418 O O . LEU A 1 182 ? 32.114 0.872 -37.418 1.00 70.44 182 LEU A O 1
ATOM 1422 N N . GLN A 1 183 ? 34.268 0.274 -37.573 1.00 74.06 183 GLN A N 1
ATOM 1423 C CA . GLN A 1 183 ? 34.392 -0.130 -36.178 1.00 74.06 183 GLN A CA 1
ATOM 1424 C C . GLN A 1 183 ? 34.216 1.049 -35.211 1.00 74.06 183 GLN A C 1
ATOM 1426 O O . GLN A 1 183 ? 33.523 0.914 -34.211 1.00 74.06 183 GLN A O 1
ATOM 1431 N N . ALA A 1 184 ? 34.781 2.217 -35.525 1.00 77.12 184 ALA A N 1
ATOM 1432 C CA . ALA A 1 184 ? 34.645 3.410 -34.694 1.00 77.12 184 ALA A CA 1
ATOM 1433 C C . ALA A 1 184 ? 33.208 3.959 -34.700 1.00 77.12 184 ALA A C 1
ATOM 1435 O O . ALA A 1 184 ? 32.737 4.456 -33.678 1.00 77.12 184 ALA A O 1
ATOM 1436 N N . GLU A 1 185 ? 32.496 3.841 -35.824 1.00 73.25 185 GLU A N 1
ATOM 1437 C CA . GLU A 1 185 ? 31.087 4.239 -35.923 1.00 73.25 185 GLU A CA 1
ATOM 1438 C C . GLU A 1 185 ? 30.172 3.260 -35.168 1.00 73.25 185 GLU A C 1
ATOM 1440 O O . GLU A 1 185 ? 29.290 3.686 -34.421 1.00 73.25 185 GLU A O 1
ATOM 1445 N N . ILE A 1 186 ? 30.445 1.952 -35.261 1.00 76.50 186 ILE A N 1
ATOM 1446 C CA . ILE A 1 186 ? 29.756 0.914 -34.477 1.00 76.50 186 ILE A CA 1
ATOM 1447 C C . ILE A 1 186 ? 29.986 1.126 -32.975 1.00 76.50 186 ILE A C 1
ATOM 1449 O O . ILE A 1 186 ? 29.029 1.092 -32.200 1.00 76.50 186 ILE A O 1
ATOM 1453 N N . ASP A 1 187 ? 31.224 1.388 -32.553 1.00 82.50 187 ASP A N 1
ATOM 1454 C CA . ASP A 1 187 ? 31.560 1.615 -31.145 1.00 82.50 187 ASP A CA 1
ATOM 1455 C C . ASP A 1 187 ? 30.908 2.904 -30.611 1.00 82.50 187 ASP A C 1
ATOM 1457 O O . ASP A 1 187 ? 30.420 2.935 -29.476 1.00 82.50 187 ASP A O 1
ATOM 1461 N N . ALA A 1 188 ? 30.828 3.958 -31.432 1.00 81.56 188 ALA A N 1
ATOM 1462 C CA . ALA A 1 188 ? 30.130 5.196 -31.091 1.00 81.56 188 ALA A CA 1
ATOM 1463 C C . ALA A 1 188 ? 28.615 4.979 -30.937 1.00 81.56 188 ALA A C 1
ATOM 1465 O O . ALA A 1 188 ? 28.035 5.416 -29.938 1.00 81.56 188 ALA A O 1
ATOM 1466 N N . ALA A 1 189 ? 27.986 4.252 -31.866 1.00 78.19 189 ALA A N 1
ATOM 1467 C CA . ALA A 1 189 ? 26.567 3.911 -31.805 1.00 78.19 189 ALA A CA 1
ATOM 1468 C C . ALA A 1 189 ? 26.243 3.023 -30.590 1.00 78.19 189 ALA A C 1
ATOM 1470 O O . ALA A 1 189 ? 25.301 3.302 -29.849 1.00 78.19 189 ALA A O 1
ATOM 1471 N N . MET A 1 190 ? 27.066 2.006 -30.318 1.00 81.19 190 MET A N 1
ATOM 1472 C CA . MET A 1 190 ? 26.937 1.123 -29.150 1.00 81.19 190 MET A CA 1
ATOM 1473 C C . MET A 1 190 ? 27.104 1.884 -27.828 1.00 81.19 190 MET A C 1
ATOM 1475 O O . MET A 1 190 ? 26.351 1.660 -26.880 1.00 81.19 190 MET A O 1
ATOM 1479 N N . SER A 1 191 ? 28.055 2.820 -27.759 1.00 82.12 191 SER A N 1
ATOM 1480 C CA . SER A 1 191 ? 28.273 3.670 -26.582 1.00 82.12 191 SER A CA 1
ATOM 1481 C C . SER A 1 191 ? 27.103 4.629 -26.336 1.00 82.12 191 SER A C 1
ATOM 1483 O O . SER A 1 191 ? 26.665 4.797 -25.194 1.00 82.12 191 SER A O 1
ATOM 1485 N N . ALA A 1 192 ? 26.553 5.230 -27.396 1.00 78.44 192 ALA A N 1
ATOM 1486 C CA . ALA A 1 192 ? 25.365 6.077 -27.314 1.00 78.44 192 ALA A CA 1
ATOM 1487 C C . ALA A 1 192 ? 24.134 5.283 -26.845 1.00 78.44 192 ALA A C 1
ATOM 1489 O O . ALA A 1 192 ? 23.413 5.735 -25.950 1.00 78.44 192 ALA A O 1
ATOM 1490 N N . LEU A 1 193 ? 23.951 4.068 -27.373 1.00 77.00 193 LEU A N 1
ATOM 1491 C CA . LEU A 1 193 ? 22.881 3.155 -26.973 1.00 77.00 193 LEU A CA 1
ATOM 1492 C C . LEU A 1 193 ? 23.008 2.754 -25.494 1.00 77.00 193 LEU A C 1
ATOM 1494 O O . LEU A 1 193 ? 22.037 2.835 -24.744 1.00 77.00 193 LEU A O 1
ATOM 1498 N N . GLY A 1 194 ? 24.216 2.399 -25.043 1.00 78.62 194 GLY A N 1
ATOM 1499 C CA . GLY A 1 194 ? 24.485 2.008 -23.657 1.00 78.62 194 GLY A CA 1
ATOM 1500 C C . GLY A 1 194 ? 24.201 3.117 -22.640 1.00 78.62 194 GLY A C 1
ATOM 1501 O O . GLY A 1 194 ? 23.638 2.853 -21.580 1.00 78.62 194 GLY A O 1
ATOM 1502 N N . LYS A 1 195 ? 24.514 4.376 -22.971 1.00 81.31 195 LYS A N 1
ATOM 1503 C CA . LYS A 1 195 ? 24.220 5.530 -22.100 1.00 81.31 195 LYS A CA 1
ATOM 1504 C C . LYS A 1 195 ? 22.720 5.795 -21.957 1.00 81.31 195 LYS A C 1
ATOM 1506 O O . LYS A 1 195 ? 22.270 6.151 -20.871 1.00 81.31 195 LYS A O 1
ATOM 1511 N N . LYS A 1 196 ? 21.950 5.613 -23.035 1.00 70.12 196 LYS A N 1
ATOM 1512 C CA . LYS A 1 196 ? 20.490 5.808 -23.044 1.00 70.12 196 LYS A CA 1
ATOM 1513 C C . LYS A 1 196 ? 19.722 4.667 -22.374 1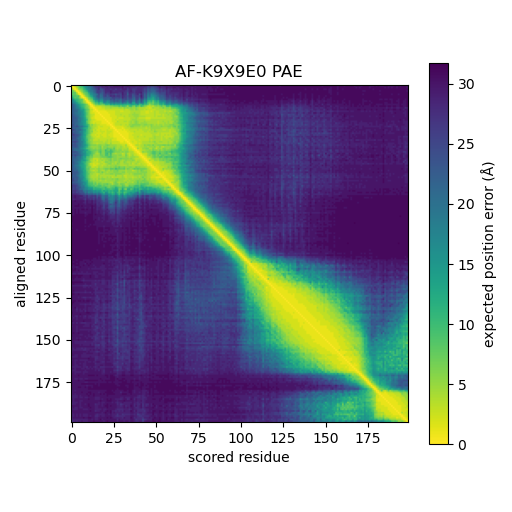.00 70.12 196 LYS A C 1
ATOM 1515 O O . LYS A 1 196 ? 18.622 4.910 -21.900 1.00 70.12 196 LYS A O 1
ATOM 1520 N N . LEU A 1 197 ? 20.285 3.457 -22.327 1.00 66.88 197 LEU A N 1
ATOM 1521 C CA . LEU A 1 197 ? 19.668 2.303 -21.662 1.00 66.88 197 LEU A CA 1
ATOM 1522 C C . LEU A 1 197 ? 19.918 2.265 -20.144 1.00 66.88 197 LEU A C 1
ATOM 1524 O O . LEU A 1 197 ? 19.188 1.597 -19.420 1.00 66.88 197 LEU A O 1
ATOM 1528 N N . ALA A 1 198 ? 20.976 2.936 -19.680 1.00 65.00 198 ALA A N 1
ATOM 1529 C CA . ALA A 1 198 ? 21.391 2.972 -18.277 1.00 65.00 198 ALA A CA 1
ATOM 1530 C C . ALA A 1 198 ? 20.882 4.203 -17.496 1.00 65.00 198 ALA A C 1
ATOM 1532 O O . ALA A 1 198 ? 21.195 4.327 -16.312 1.00 65.00 198 ALA A O 1
ATOM 1533 N N . SER A 1 199 ? 20.151 5.110 -18.156 1.00 50.97 199 SER A N 1
ATOM 1534 C CA . SER A 1 199 ? 19.504 6.292 -17.555 1.00 50.97 199 SER A CA 1
ATOM 1535 C C . SER A 1 199 ? 18.000 6.072 -17.447 1.00 50.97 199 SER A C 1
ATOM 1537 O O . SER A 1 199 ? 17.415 6.568 -16.463 1.00 50.97 199 SER A O 1
#

Secondary structure (DSSP, 8-state):
------------EEEHHHHHHHHT--HHHHHHHHTTT-TTGGG--EEEGGGHHHHHHHHHHHSPPS------PPPP--------------------------PPPHHHHHHHHHHHHHHHHHHHHHHHHHHHHHHHHHHHHHHHHHHHHHHHHHHHHHHHHHHHHHHHHH-------S---HHHHHHHHHHHHHHHH--

Foldseek 3Di:
DDDPDDDPPDQDKDFLVRVCVVVVHDSVLLLVLCCVVDVVSVPDGIDRPVCVVSSVVRSVVSDDPPDDPDDDDDDDDDDDDDDDDDDDDDDDDDDDDPPPPPPQPPVNVVVVVVVVVVVVVVVVVVVVVVVVVVVVVVVVVVVVVVVVVVVVVVVVLVVVLVVVVVVLVVPPDPDDPPDDPVVVVVVVSVVVNVVSVVD

Solvent-accessible surface area (backbone atoms only — not comparable to full-atom values): 12689 Å² total; per-residue (Å²): 137,85,82,81,78,80,72,81,81,70,77,62,60,42,40,52,69,58,49,24,65,75,67,76,46,54,64,68,61,52,42,62,41,38,41,87,81,31,91,63,40,92,76,57,63,57,45,54,58,88,51,46,65,64,37,59,69,38,47,72,79,72,53,77,80,94,78,79,83,79,74,92,76,85,82,78,86,82,83,92,80,82,86,80,92,79,90,83,89,85,82,92,79,91,74,93,66,90,74,72,83,71,70,75,48,72,62,55,53,48,53,50,51,51,51,54,50,52,54,49,52,53,52,50,51,50,52,52,51,51,50,53,54,50,52,52,51,53,52,52,50,51,50,52,50,52,52,51,53,50,51,52,51,52,50,52,50,54,51,49,48,52,50,52,53,53,49,58,70,63,62,69,75,80,87,66,95,66,92,69,60,62,66,60,54,50,52,50,52,52,51,54,51,53,57,61,74,75,108

Mean predicted aligned error: 22.69 Å

Radius of gyration: 36.8 Å; Cα contacts (8 Å, |Δi|>4): 52; chains: 1; bounding box: 102×60×94 Å

pLDDT: mean 70.14, std 19.72, range [32.88, 97.12]

Organism: NCBI:txid56107